Protein AF-A0A7J4YL75-F1 (afdb_monomer_lite)

InterPro domains:
  IPR002196 Glycoside hydrolase, family 24 [PF00959] (226-335)
  IPR023346 Lysozyme-like domain superfamily [SSF53955] (208-338)
  IPR023347 Lysozyme domain superfamily [G3DSA:1.10.530.40] (208-342)
  IPR024355 Conjugative transposon protein TraQ, bacteroidetes [PF12988] (14-146)
  IPR038707 Conjugal transfer protein TraQ superfamily [G3DSA:2.60.40.2410] (29-156)

Radius of gyration: 32.44 Å; chains: 1; bounding box: 89×75×86 Å

Secondary structure (DSSP, 8-state):
--SHHHHHHHHHHHHHHHHHHHHHHTTS--------S---EEEEE----SB--TT-EEEEEEEEEESS--TT--EEEEEEEEES-EEEEETTSPEEPTT--EEE--SEEEEEEEE--SS-EEEEEEEEESSSSPPEEEEEEEEB-------------------------PPP-----------------PPP---------PPPPHHHHHHHHHHHHSPPB-SGGGTTEEBTTEEPPTT----TT--HHHHHHHHHHHHHHHHHHTGGGGGGHHHHHHHHHHH-HHHHH-BTTBPPPHHHHHHHTT----HHHHHTTTEETTEE-HHHHHHHHHHHHHH---

pLDDT: mean 77.1, std 23.84, range [23.12, 98.25]

Organism: NCBI:txid338188

Sequence (342 aa):
MNAMNKKRGLAGMVAVLFLGLAVLLLSACSDEMEVQQSYPFKVENMPVPTRIVKGETVEIRCELKREGHFSDARYTIRYFQPDGKGTLRMDDGMVLLPNDRYPLDREVFRLYYTSECEDQQTIDIYFEDNSEPAQLYQLTFDFNNETEDEDSVVTADSKELPVTITKPVLPMMKLKAIWFAVLSATIFFPGMPSRAENPVKASPDRFSLAVECVKRFEGWHGEKKHWPYVGWGHKVLPGERFTNSISKAQGDSILREDLRKLCRMFSYLGRDSLLAAVLSYNVGPYRLKGYGKRPKSRLLKKLESGDRNIYKEYVSFRCYKGKVVPSIERRRKVEFMLLFEE

Structure (mmCIF, N/CA/C/O backbone):
data_AF-A0A7J4YL75-F1
#
_entry.id   AF-A0A7J4YL75-F1
#
loop_
_atom_site.group_PDB
_atom_site.id
_atom_site.type_symbol
_atom_site.label_atom_id
_atom_site.label_alt_id
_atom_site.label_comp_id
_atom_site.label_asym_id
_atom_site.label_entity_id
_atom_site.label_seq_id
_atom_site.pdbx_PDB_ins_code
_atom_site.Cartn_x
_atom_site.Cartn_y
_atom_site.Cartn_z
_atom_site.occupancy
_atom_site.B_iso_or_equiv
_atom_site.auth_seq_id
_atom_site.auth_comp_id
_atom_site.auth_asym_id
_atom_site.auth_atom_id
_atom_site.pdbx_PDB_model_num
ATOM 1 N N . MET A 1 1 ? 49.388 51.545 -31.241 1.00 50.03 1 MET A N 1
ATOM 2 C CA . MET A 1 1 ? 49.244 50.270 -30.500 1.00 50.03 1 MET A CA 1
ATOM 3 C C . MET A 1 1 ? 48.193 50.329 -29.370 1.00 50.03 1 MET A C 1
ATOM 5 O O . MET A 1 1 ? 48.320 49.580 -28.418 1.00 50.03 1 MET A O 1
ATOM 9 N N . ASN A 1 2 ? 47.121 51.147 -29.468 1.00 55.72 2 ASN A N 1
ATOM 10 C CA . ASN A 1 2 ? 46.228 51.428 -28.315 1.00 55.72 2 ASN A CA 1
ATOM 11 C C . ASN A 1 2 ? 44.724 51.134 -28.529 1.00 55.72 2 ASN A C 1
ATOM 13 O O . ASN A 1 2 ? 43.951 51.207 -27.578 1.00 55.72 2 ASN A O 1
ATOM 17 N N . ALA A 1 3 ? 44.278 50.764 -29.737 1.00 52.56 3 ALA A N 1
ATOM 18 C CA . ALA A 1 3 ? 42.852 50.518 -30.009 1.00 52.56 3 ALA A CA 1
ATOM 19 C C . ALA A 1 3 ? 42.427 49.042 -29.840 1.00 52.56 3 ALA A C 1
ATOM 21 O O . ALA A 1 3 ? 41.287 48.761 -29.471 1.00 52.56 3 ALA A O 1
ATOM 22 N N . MET A 1 4 ? 43.341 48.089 -30.064 1.00 51.97 4 MET A N 1
ATOM 23 C CA . MET A 1 4 ? 43.030 46.651 -30.002 1.00 51.97 4 MET A CA 1
ATOM 24 C C . MET A 1 4 ? 42.950 46.099 -28.569 1.00 51.97 4 MET A C 1
ATOM 26 O O . MET A 1 4 ? 42.128 45.223 -28.307 1.00 51.97 4 MET A O 1
ATOM 30 N N . ASN A 1 5 ? 43.719 46.645 -27.618 1.00 51.41 5 ASN A N 1
ATOM 31 C CA . ASN A 1 5 ? 43.653 46.222 -26.210 1.00 51.41 5 ASN A CA 1
ATOM 32 C C . ASN A 1 5 ? 42.406 46.759 -25.486 1.00 51.41 5 ASN A C 1
ATOM 34 O O . ASN A 1 5 ? 41.852 46.069 -24.634 1.00 51.41 5 ASN A O 1
ATOM 38 N N . LYS A 1 6 ? 41.889 47.932 -25.886 1.00 52.06 6 LYS A N 1
ATOM 39 C CA . LYS A 1 6 ? 40.658 48.509 -25.316 1.00 52.06 6 LYS A CA 1
ATOM 40 C C . LYS A 1 6 ? 39.405 47.705 -25.700 1.00 52.06 6 LYS A C 1
ATOM 42 O O . LYS A 1 6 ? 38.529 47.506 -24.865 1.00 52.06 6 LYS A O 1
ATOM 47 N N . LYS A 1 7 ? 39.349 47.171 -26.931 1.00 52.12 7 LYS A N 1
ATOM 48 C CA . LYS A 1 7 ? 38.255 46.290 -27.394 1.00 52.12 7 LYS A CA 1
ATOM 49 C C . LYS A 1 7 ? 38.286 44.902 -26.738 1.00 52.12 7 LYS A C 1
ATOM 51 O O . LYS A 1 7 ? 37.228 44.361 -26.440 1.00 52.12 7 LYS A O 1
ATOM 56 N N . ARG A 1 8 ? 39.477 44.353 -26.461 1.00 52.94 8 ARG A N 1
ATOM 57 C CA . ARG A 1 8 ? 39.644 43.073 -25.744 1.00 52.94 8 ARG A CA 1
ATOM 58 C C . ARG A 1 8 ? 39.230 43.158 -24.270 1.00 52.94 8 ARG A C 1
ATOM 60 O O . ARG A 1 8 ? 38.572 42.245 -23.786 1.00 52.94 8 ARG A O 1
ATOM 67 N N . GLY A 1 9 ? 39.541 44.265 -23.589 1.00 55.84 9 GLY A N 1
ATOM 68 C CA . GLY A 1 9 ? 39.103 44.505 -22.207 1.00 55.84 9 GLY A CA 1
ATOM 69 C C . GLY A 1 9 ? 37.589 44.695 -22.075 1.00 55.84 9 GLY A C 1
ATOM 70 O O . GLY A 1 9 ? 36.978 44.127 -21.176 1.00 55.84 9 GLY A O 1
ATOM 71 N N . LEU A 1 10 ? 36.964 45.422 -23.011 1.00 57.78 10 LEU A N 1
ATOM 72 C CA . LEU A 1 10 ? 35.510 45.615 -23.025 1.00 57.78 10 LEU A CA 1
ATOM 73 C C . LEU A 1 10 ? 34.759 44.311 -23.344 1.00 57.78 10 LEU A C 1
ATOM 75 O O . LEU A 1 10 ? 33.781 43.994 -22.676 1.00 57.78 10 LEU A O 1
ATOM 79 N N . ALA A 1 11 ? 35.248 43.517 -24.304 1.00 58.50 11 ALA A N 1
ATOM 80 C CA . ALA A 1 11 ? 34.667 42.212 -24.626 1.00 58.50 11 ALA A CA 1
ATOM 81 C C . ALA A 1 11 ? 34.798 41.206 -23.467 1.00 58.50 11 ALA A C 1
ATOM 83 O O . ALA A 1 11 ? 33.856 40.467 -23.194 1.00 58.50 11 ALA A O 1
ATOM 84 N N . GLY A 1 12 ? 35.928 41.213 -22.747 1.00 60.72 12 GLY A N 1
ATOM 85 C CA . GLY A 1 12 ? 36.114 40.393 -21.545 1.00 60.72 12 GLY A CA 1
ATOM 86 C C . GLY A 1 12 ? 35.182 40.798 -20.401 1.00 60.72 12 GLY A C 1
ATOM 87 O O . GLY A 1 12 ? 34.593 39.938 -19.755 1.00 60.72 12 GLY A O 1
ATOM 88 N N . MET A 1 13 ? 34.977 42.102 -20.194 1.00 62.88 13 MET A N 1
ATOM 89 C CA . MET A 1 13 ? 34.083 42.617 -19.153 1.00 62.88 13 MET A CA 1
ATOM 90 C C . MET A 1 13 ? 32.609 42.297 -19.446 1.00 62.88 13 MET A C 1
ATOM 92 O O . MET A 1 13 ? 31.883 41.888 -18.547 1.00 62.88 13 MET A O 1
ATOM 96 N N . VAL A 1 14 ? 32.186 42.393 -20.713 1.00 65.31 14 VAL A N 1
ATOM 97 C CA . VAL A 1 14 ? 30.835 42.003 -21.155 1.00 65.31 14 VAL A CA 1
ATOM 98 C C . VAL A 1 14 ? 30.626 40.489 -21.036 1.00 65.31 14 VAL A C 1
ATOM 100 O O . VAL A 1 14 ? 29.569 40.062 -20.584 1.00 65.31 14 VAL A O 1
ATOM 103 N N . ALA A 1 15 ? 31.633 39.670 -21.359 1.00 64.56 15 ALA A N 1
ATOM 104 C CA . ALA A 1 15 ? 31.547 38.216 -21.210 1.00 64.56 15 ALA A CA 1
ATOM 105 C C . ALA A 1 15 ? 31.404 37.782 -19.740 1.00 64.56 15 ALA A C 1
ATOM 107 O O . ALA A 1 15 ? 30.601 36.902 -19.449 1.00 64.56 15 ALA A O 1
ATOM 108 N N . VAL A 1 16 ? 32.117 38.429 -18.810 1.00 65.88 16 VAL A N 1
ATOM 109 C CA . VAL A 1 16 ? 31.985 38.168 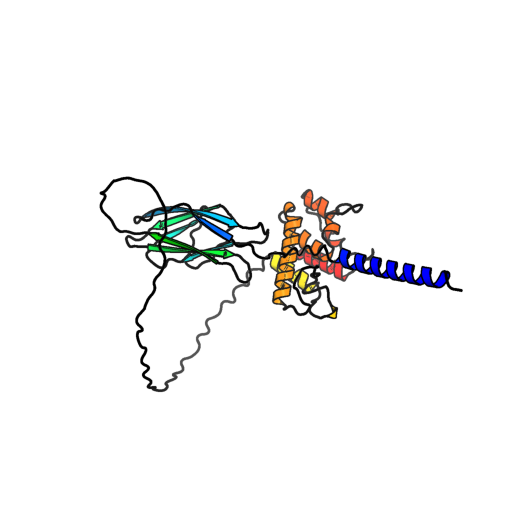-17.364 1.00 65.88 16 VAL A CA 1
ATOM 110 C C . VAL A 1 16 ? 30.610 38.601 -16.842 1.00 65.88 16 VAL A C 1
ATOM 112 O O . VAL A 1 16 ? 30.015 37.893 -16.033 1.00 65.88 16 VAL A O 1
ATOM 115 N N . LEU A 1 17 ? 30.064 39.711 -17.350 1.00 63.34 17 LEU A N 1
ATOM 116 C CA . LEU A 1 17 ? 28.730 40.192 -16.976 1.00 63.34 17 LEU A CA 1
ATOM 117 C C . LEU A 1 17 ? 27.614 39.259 -17.482 1.00 63.34 17 LEU A C 1
ATOM 119 O O . LEU A 1 17 ? 26.682 38.962 -16.741 1.00 63.34 17 LEU A O 1
ATOM 123 N N . PHE A 1 18 ? 27.738 38.737 -18.709 1.00 59.50 18 PHE A N 1
ATOM 124 C CA . PHE A 1 18 ? 26.807 37.747 -19.267 1.00 59.50 18 PHE A CA 1
ATOM 125 C C . PHE A 1 18 ? 26.912 36.378 -18.582 1.00 59.50 18 PHE A C 1
ATOM 127 O O . PHE A 1 18 ? 25.889 35.727 -18.381 1.00 59.50 18 PHE A O 1
ATOM 134 N N . LEU A 1 19 ? 28.114 35.950 -18.175 1.00 60.16 19 LEU A N 1
ATOM 135 C CA . LEU A 1 19 ? 28.292 34.716 -17.401 1.00 60.16 19 LEU A CA 1
ATOM 136 C C . LEU A 1 19 ? 27.701 34.850 -15.988 1.00 60.16 19 LEU A C 1
ATOM 138 O O . LEU A 1 19 ? 27.062 33.921 -15.504 1.00 60.16 19 LEU A O 1
ATOM 142 N N . GLY A 1 20 ? 27.857 36.016 -15.350 1.00 59.97 20 GLY A N 1
ATOM 143 C CA . GLY A 1 20 ? 27.244 36.318 -14.054 1.00 59.97 20 GLY A CA 1
ATOM 144 C C . GLY A 1 20 ? 25.714 36.369 -14.115 1.00 59.97 20 GLY A C 1
ATOM 145 O O . GLY A 1 20 ? 25.046 35.807 -13.249 1.00 59.97 20 GLY A O 1
ATOM 146 N N . LEU A 1 21 ? 25.150 36.961 -15.174 1.00 58.09 21 LEU A N 1
ATOM 147 C CA . LEU A 1 21 ? 23.701 36.993 -15.399 1.00 58.09 21 LEU A CA 1
ATOM 148 C C . LEU A 1 21 ? 23.134 35.591 -15.695 1.00 58.09 21 LEU A C 1
ATOM 150 O O . LEU A 1 21 ? 22.052 35.256 -15.224 1.00 58.09 21 LEU A O 1
ATOM 154 N N . ALA A 1 22 ? 23.876 34.742 -16.415 1.00 57.91 22 ALA A N 1
ATOM 155 C CA . ALA A 1 22 ? 23.490 33.351 -16.665 1.00 57.91 22 ALA A CA 1
ATOM 156 C C . ALA A 1 22 ? 23.503 32.489 -15.388 1.00 57.91 22 ALA A C 1
ATOM 158 O O . ALA A 1 22 ? 22.657 31.612 -15.237 1.00 57.91 22 ALA A O 1
ATOM 159 N N . VAL A 1 23 ? 24.414 32.760 -14.445 1.00 58.22 23 VAL A N 1
ATOM 160 C CA . VAL A 1 23 ? 24.443 32.099 -13.126 1.00 58.22 23 VAL A CA 1
ATOM 161 C C . VAL A 1 23 ? 23.274 32.555 -12.241 1.00 58.22 23 VAL A C 1
ATOM 163 O O . VAL A 1 23 ? 22.693 31.731 -11.542 1.00 58.22 23 VAL A O 1
ATOM 166 N N . LEU A 1 24 ? 22.869 33.828 -12.325 1.00 53.28 24 LEU A N 1
ATOM 167 C CA . LEU A 1 24 ? 21.686 34.362 -11.630 1.00 53.28 24 LEU A CA 1
ATOM 168 C C . LEU A 1 24 ? 20.357 33.848 -12.213 1.00 53.28 24 LEU A C 1
ATOM 170 O O . LEU A 1 24 ? 19.396 33.660 -11.475 1.00 53.28 24 LEU A O 1
ATOM 174 N N . LEU A 1 25 ? 20.296 33.564 -13.519 1.00 50.28 25 LEU A N 1
ATOM 175 C CA . LEU A 1 25 ? 19.102 33.001 -14.167 1.00 50.28 25 LEU A CA 1
ATOM 176 C C . LEU A 1 25 ? 18.930 31.488 -13.937 1.00 50.28 25 LEU A C 1
ATOM 178 O O . LEU A 1 25 ? 17.828 30.975 -14.107 1.00 50.28 25 LEU A O 1
ATOM 182 N N . LEU A 1 26 ? 19.979 30.773 -13.510 1.00 48.56 26 LEU A N 1
ATOM 183 C CA . LEU A 1 26 ? 19.892 29.360 -13.111 1.00 48.56 26 LEU A CA 1
ATOM 184 C C . LEU A 1 26 ? 19.455 29.164 -11.647 1.00 48.56 26 LEU A C 1
ATOM 186 O O . LEU A 1 26 ? 19.200 28.030 -11.251 1.00 48.56 26 LEU A O 1
ATOM 190 N N . SER A 1 27 ? 19.340 30.236 -10.850 1.00 52.16 27 SER A N 1
ATOM 191 C CA . SER A 1 27 ? 18.921 30.162 -9.440 1.00 52.16 27 SER A CA 1
ATOM 192 C C . SER A 1 27 ? 17.439 30.480 -9.201 1.00 52.16 27 SER A C 1
ATOM 194 O O . SER A 1 27 ? 17.028 30.561 -8.049 1.00 52.16 27 SER A O 1
ATOM 196 N N . ALA A 1 28 ? 16.642 30.703 -10.252 1.00 39.62 28 ALA A N 1
ATOM 197 C CA . ALA A 1 28 ? 15.258 31.179 -10.126 1.00 39.62 28 ALA A CA 1
ATOM 198 C C . ALA A 1 28 ? 14.182 30.086 -10.279 1.00 39.62 28 ALA A C 1
ATOM 200 O O . ALA A 1 28 ? 12.996 30.397 -10.287 1.00 39.62 28 ALA A O 1
ATOM 201 N N . CYS A 1 29 ? 14.568 28.813 -10.374 1.00 47.56 29 CYS A N 1
ATOM 202 C CA . CYS A 1 29 ? 13.623 27.693 -10.344 1.00 47.56 29 CYS A CA 1
ATOM 203 C C . CYS A 1 29 ? 14.081 26.636 -9.339 1.00 47.56 29 CYS A C 1
ATOM 205 O O . CYS A 1 29 ? 14.368 25.495 -9.697 1.00 47.56 29 CYS A O 1
ATOM 207 N N . SER A 1 30 ? 14.162 27.017 -8.068 1.00 39.38 30 SER A N 1
ATOM 208 C CA . SER A 1 30 ? 13.897 26.071 -6.990 1.00 39.38 30 SER A CA 1
ATOM 209 C C . SER A 1 30 ? 12.401 26.137 -6.694 1.00 39.38 30 SER A C 1
ATOM 211 O O . SER A 1 30 ? 11.984 26.763 -5.722 1.00 39.38 30 SER A O 1
ATOM 213 N N . ASP A 1 31 ? 11.588 25.512 -7.550 1.00 39.06 31 ASP A N 1
ATOM 214 C CA . ASP A 1 31 ? 10.283 25.042 -7.089 1.00 39.06 31 ASP A CA 1
ATOM 215 C C . ASP A 1 31 ? 10.584 23.913 -6.097 1.00 39.06 31 ASP A C 1
ATOM 217 O O . ASP A 1 31 ? 10.686 22.736 -6.453 1.00 39.06 31 ASP A O 1
ATOM 221 N N . GLU A 1 32 ? 10.847 24.293 -4.847 1.00 38.53 32 GLU A N 1
ATOM 222 C CA . GLU A 1 32 ? 10.851 23.389 -3.708 1.00 38.53 32 GLU A CA 1
ATOM 223 C C . GLU A 1 32 ? 9.419 22.875 -3.540 1.00 38.53 32 GLU A C 1
ATOM 225 O O . GLU A 1 32 ? 8.632 23.381 -2.747 1.00 38.53 32 GLU A O 1
ATOM 230 N N . MET A 1 33 ? 9.044 21.864 -4.324 1.00 40.12 33 MET A N 1
ATOM 231 C CA . MET A 1 33 ? 7.922 21.013 -3.960 1.00 40.12 33 MET A CA 1
ATOM 232 C C . MET A 1 33 ? 8.358 20.198 -2.744 1.00 40.12 33 MET A C 1
ATOM 234 O O . MET A 1 33 ? 8.934 19.114 -2.869 1.00 40.12 33 MET A O 1
ATOM 238 N N . GLU A 1 34 ? 8.098 20.729 -1.553 1.00 37.22 34 GLU A N 1
ATOM 239 C CA . GLU A 1 34 ? 8.065 19.928 -0.340 1.00 37.22 34 GLU A CA 1
ATOM 240 C C . GLU A 1 34 ? 7.026 18.821 -0.547 1.00 37.22 34 GLU A C 1
ATOM 242 O O . GLU A 1 34 ? 5.820 19.062 -0.604 1.00 37.22 34 GLU A O 1
ATOM 247 N N . VAL A 1 35 ? 7.490 17.583 -0.723 1.00 49.00 35 VAL A N 1
ATOM 248 C CA . VAL A 1 35 ? 6.607 16.417 -0.687 1.00 49.00 35 VAL A CA 1
ATOM 249 C C . VAL A 1 35 ? 6.151 16.275 0.758 1.00 49.00 35 VAL A C 1
ATOM 251 O O . VAL A 1 35 ? 6.830 15.662 1.583 1.00 49.00 35 VAL A O 1
ATOM 254 N N . GLN A 1 36 ? 5.023 16.901 1.075 1.00 46.34 36 GLN A N 1
ATOM 255 C CA . GLN A 1 36 ? 4.392 16.808 2.377 1.00 46.34 36 GLN A CA 1
ATOM 256 C C . GLN A 1 36 ? 3.884 15.368 2.549 1.00 46.34 36 GLN A C 1
ATOM 258 O O . GLN A 1 36 ? 2.910 14.951 1.926 1.00 46.34 36 GLN A O 1
ATOM 263 N N . GLN A 1 37 ? 4.616 14.570 3.333 1.00 51.34 37 GLN A N 1
ATOM 264 C CA . GLN A 1 37 ? 4.323 13.145 3.553 1.00 51.34 37 GLN A CA 1
ATOM 265 C C . GLN A 1 37 ? 3.080 12.918 4.424 1.00 51.34 37 GLN A C 1
ATOM 267 O O . GLN A 1 37 ? 2.590 11.795 4.507 1.00 51.34 37 GLN A O 1
ATOM 272 N N . SER A 1 38 ? 2.559 13.974 5.046 1.00 57.06 38 SER A N 1
ATOM 273 C CA . SER A 1 38 ? 1.337 13.939 5.833 1.00 57.06 38 SER A CA 1
ATOM 274 C C . SER A 1 38 ? 0.597 15.270 5.726 1.00 57.06 38 SER A C 1
ATOM 276 O O . SER A 1 38 ? 1.130 16.344 6.010 1.00 57.06 38 SER A O 1
ATOM 278 N N . TYR A 1 39 ? -0.656 15.205 5.295 1.00 70.69 39 TYR A N 1
ATOM 279 C CA . TYR A 1 39 ? -1.558 16.340 5.412 1.00 70.69 39 TYR A CA 1
ATOM 280 C C . TYR A 1 39 ? -2.284 16.232 6.750 1.00 70.69 39 TYR A C 1
ATOM 282 O O . TYR A 1 39 ? -2.690 15.123 7.121 1.00 70.69 39 TYR A O 1
ATOM 290 N N . PRO A 1 40 ? -2.454 17.346 7.477 1.00 82.38 40 PRO A N 1
ATOM 291 C CA . PRO A 1 40 ? -3.373 17.381 8.595 1.00 82.38 40 PRO A CA 1
ATOM 292 C C . PRO A 1 40 ? -4.742 16.861 8.157 1.00 82.38 40 PRO A C 1
ATOM 294 O O . PRO A 1 40 ? -5.217 17.128 7.046 1.00 82.38 40 PRO A O 1
ATOM 297 N N . PHE A 1 41 ? -5.367 16.090 9.035 1.00 89.44 41 PHE A N 1
ATOM 298 C CA . PHE A 1 41 ? -6.740 15.654 8.855 1.00 89.44 41 PHE A CA 1
ATOM 299 C C . PHE A 1 41 ? -7.558 16.038 10.079 1.00 89.44 41 PHE A C 1
ATOM 301 O O . PHE A 1 41 ? -7.038 16.210 11.183 1.00 89.44 41 PHE A O 1
ATOM 308 N N . LYS A 1 42 ? -8.856 16.196 9.859 1.00 92.19 42 LYS A N 1
ATOM 309 C CA . LYS A 1 42 ? -9.840 16.461 10.903 1.00 92.19 42 LYS A CA 1
ATOM 310 C C . LYS A 1 42 ? -11.011 15.520 10.703 1.00 92.19 42 LYS A C 1
ATOM 312 O O . LYS A 1 42 ? -11.264 15.071 9.586 1.00 92.19 42 LYS A O 1
ATOM 317 N N . VAL A 1 43 ? -11.724 15.232 11.779 1.00 94.44 43 VAL A N 1
ATOM 318 C CA . VAL A 1 43 ? -12.993 14.514 11.703 1.00 94.44 43 VAL A CA 1
ATOM 319 C C . VAL A 1 43 ? -14.072 15.452 12.201 1.00 94.44 43 VAL A C 1
ATOM 321 O O . VAL A 1 43 ? -14.057 15.865 13.356 1.00 94.44 43 VAL A O 1
ATOM 324 N N . GLU A 1 44 ? -14.978 15.818 11.308 1.00 93.25 44 GLU A N 1
ATOM 325 C CA . GLU A 1 44 ? -16.157 16.604 11.644 1.00 93.25 44 GLU A CA 1
ATOM 326 C C . GLU A 1 44 ? -17.306 15.649 11.955 1.00 93.25 44 GLU A C 1
ATOM 328 O O . GLU A 1 44 ? -17.450 14.608 11.311 1.00 93.25 44 GLU A O 1
ATOM 333 N N . ASN A 1 45 ? -18.126 15.991 12.944 1.00 93.81 45 ASN A N 1
ATOM 334 C CA . ASN A 1 45 ? -19.333 15.254 13.277 1.00 93.81 45 ASN A CA 1
ATOM 335 C C . ASN A 1 45 ? -20.565 16.161 13.214 1.00 93.81 45 ASN A C 1
ATOM 337 O O . ASN A 1 45 ? -20.499 17.371 13.427 1.00 93.81 45 ASN A O 1
ATOM 341 N N . MET A 1 46 ? -21.714 15.560 12.922 1.00 93.31 46 MET A N 1
ATOM 342 C CA . MET A 1 46 ? -22.990 16.250 13.100 1.00 93.31 46 MET A CA 1
ATOM 343 C C . MET A 1 46 ? -23.317 16.372 14.595 1.00 93.31 46 MET A C 1
ATOM 345 O O . MET A 1 46 ? -22.890 15.513 15.370 1.00 93.31 46 MET A O 1
ATOM 349 N N . PRO A 1 47 ? -24.105 17.386 15.006 1.00 93.12 47 PRO A N 1
ATOM 350 C CA . PRO A 1 47 ? -24.582 17.494 16.379 1.00 93.12 47 PRO A CA 1
ATOM 351 C C . PRO A 1 47 ? -25.267 16.202 16.828 1.00 93.12 47 PRO A C 1
ATOM 353 O O . PRO A 1 47 ? -26.143 15.686 16.129 1.00 93.12 47 PRO A O 1
ATOM 356 N N . VAL A 1 48 ? -24.864 15.698 17.992 1.00 93.31 48 VAL A N 1
ATOM 357 C CA . VAL A 1 48 ? -25.467 14.526 18.631 1.00 93.31 48 VAL A CA 1
ATOM 358 C C . VAL A 1 48 ? -26.269 14.955 19.862 1.00 93.31 48 VAL A C 1
ATOM 360 O O . VAL A 1 48 ? -25.954 15.990 20.456 1.00 93.31 48 VAL A O 1
ATOM 363 N N . PRO A 1 49 ? -27.300 14.193 20.263 1.00 91.56 49 PRO A N 1
ATOM 364 C CA . PRO A 1 49 ? -28.007 14.433 21.513 1.00 91.56 49 PRO A CA 1
ATOM 365 C C . PRO A 1 49 ? -27.051 14.406 22.706 1.00 91.56 49 PRO A C 1
ATOM 367 O O . PRO A 1 49 ? -26.181 13.543 22.791 1.00 91.56 49 PRO A O 1
ATOM 370 N N . THR A 1 50 ? -27.245 15.327 23.646 1.00 89.00 50 THR A N 1
ATOM 371 C CA . THR A 1 50 ? -26.504 15.361 24.917 1.00 89.00 50 THR A CA 1
ATOM 372 C C . THR A 1 50 ? -27.120 14.456 25.980 1.00 89.00 50 THR A C 1
ATOM 374 O O . THR A 1 50 ? -26.547 14.311 27.051 1.00 89.00 50 THR A O 1
ATOM 377 N N . ARG A 1 51 ? -28.285 13.858 25.707 1.00 89.19 51 ARG A N 1
ATOM 378 C CA . ARG A 1 51 ? -29.004 12.936 26.594 1.00 89.19 51 ARG A CA 1
ATOM 379 C C . ARG A 1 51 ? -29.337 11.659 25.830 1.00 89.19 51 ARG A C 1
ATOM 381 O O . ARG A 1 51 ? -29.635 11.729 24.639 1.00 89.19 51 ARG A O 1
ATOM 388 N N . ILE A 1 52 ? -29.273 10.517 26.508 1.00 91.88 52 ILE A N 1
ATOM 389 C CA . ILE A 1 52 ? -29.590 9.201 25.939 1.00 91.88 52 ILE A CA 1
ATOM 390 C C . ILE A 1 52 ? -30.112 8.283 27.046 1.00 91.88 52 ILE A C 1
ATOM 392 O O . ILE A 1 52 ? -29.550 8.251 28.140 1.00 91.88 52 ILE A O 1
ATOM 396 N N . VAL A 1 53 ? -31.172 7.524 26.772 1.00 91.12 53 VAL A N 1
ATOM 397 C CA . VAL A 1 53 ? -31.707 6.545 27.731 1.00 91.12 53 VAL A CA 1
ATOM 398 C C . VAL A 1 53 ? -31.164 5.142 27.467 1.00 91.12 53 VAL A C 1
ATOM 400 O O . VAL A 1 53 ? -30.701 4.811 26.374 1.00 91.12 53 VAL A O 1
ATOM 403 N N . LYS A 1 54 ? -31.231 4.264 28.466 1.00 93.31 54 LYS A N 1
ATOM 404 C CA . LYS A 1 54 ? -30.832 2.860 28.312 1.00 93.31 54 LYS A CA 1
ATOM 405 C C . LYS A 1 54 ? -31.602 2.173 27.180 1.00 93.31 54 LYS A C 1
ATOM 407 O O . LYS A 1 54 ? -32.829 2.182 27.150 1.00 93.31 54 LYS A O 1
ATOM 412 N N . GLY A 1 55 ? -30.868 1.527 26.277 1.00 92.50 55 GLY A N 1
ATOM 413 C CA . GLY A 1 55 ? -31.395 0.865 25.083 1.00 92.50 55 GLY A CA 1
ATOM 414 C C . GLY A 1 55 ? -31.601 1.792 23.880 1.00 92.50 55 GLY A C 1
ATOM 415 O O . GLY A 1 55 ? -31.809 1.297 22.771 1.00 92.50 55 GLY A O 1
ATOM 416 N N . GLU A 1 56 ? -31.512 3.112 24.056 1.00 93.62 56 GLU A N 1
ATOM 417 C CA . GLU A 1 56 ? -31.546 4.065 22.949 1.00 93.62 56 GLU A CA 1
ATOM 418 C C . GLU A 1 56 ? -30.242 4.015 22.148 1.00 93.62 56 GLU A C 1
ATOM 420 O O . GLU A 1 56 ? -29.167 3.729 22.681 1.00 93.62 56 GLU A O 1
ATOM 425 N N . THR A 1 57 ? -30.353 4.269 20.843 1.00 95.50 57 THR A N 1
ATOM 426 C CA . THR A 1 57 ? -29.219 4.303 19.919 1.00 95.50 57 THR A CA 1
ATOM 427 C C . THR A 1 57 ? -29.087 5.675 19.281 1.00 95.50 57 THR A C 1
ATOM 429 O O . THR A 1 57 ? -29.997 6.126 18.588 1.00 95.50 57 THR A O 1
ATOM 432 N N . VAL A 1 58 ? -27.929 6.303 19.462 1.00 95.62 58 VAL A N 1
ATOM 433 C CA . VAL A 1 58 ? -27.582 7.583 18.843 1.00 95.62 58 VAL A CA 1
ATOM 434 C C . VAL A 1 58 ? -26.760 7.347 17.580 1.00 95.62 58 VAL A C 1
ATOM 436 O O . VAL A 1 58 ? -25.800 6.575 17.577 1.00 95.62 58 VAL A O 1
ATOM 439 N N . GLU A 1 59 ? -27.134 8.036 16.500 1.00 96.50 59 GLU A N 1
ATOM 440 C CA . GLU A 1 59 ? -26.381 8.063 15.247 1.00 96.50 59 GLU A CA 1
ATOM 441 C C . GLU A 1 59 ? -25.386 9.230 15.250 1.00 96.50 59 GLU A C 1
ATOM 443 O O . GLU A 1 59 ? -25.769 10.399 15.258 1.00 96.50 59 GLU A O 1
ATOM 448 N N . ILE A 1 60 ? -24.101 8.904 15.181 1.00 96.19 60 ILE A N 1
ATOM 449 C CA . ILE A 1 60 ? -22.998 9.853 15.073 1.00 96.19 60 ILE A CA 1
ATOM 450 C C . ILE A 1 60 ? -22.532 9.844 13.617 1.00 96.19 60 ILE A C 1
ATOM 452 O O . ILE A 1 60 ? -21.891 8.899 13.154 1.00 96.19 60 ILE A O 1
ATOM 456 N N . ARG A 1 61 ? -22.889 10.885 12.863 1.00 96.31 61 ARG A N 1
ATOM 457 C CA . ARG A 1 61 ? -22.435 11.051 11.475 1.00 96.31 61 ARG A CA 1
ATOM 458 C C . ARG A 1 61 ? -21.080 11.726 11.473 1.00 96.31 61 ARG A C 1
ATOM 460 O O . ARG A 1 61 ? -20.993 12.858 11.942 1.00 96.31 61 ARG A O 1
ATOM 467 N N . CYS A 1 62 ? -20.082 11.063 10.906 1.00 94.75 62 CYS A N 1
ATOM 468 C CA . CYS A 1 62 ? -18.720 11.566 10.835 1.00 94.75 62 CYS A CA 1
ATOM 469 C C . CYS A 1 62 ? -18.286 11.761 9.381 1.00 94.75 62 CYS A C 1
ATOM 471 O O . CYS A 1 62 ? -18.609 10.959 8.499 1.00 94.75 62 CYS A O 1
ATOM 473 N N . GLU A 1 63 ? -17.508 12.812 9.150 1.00 95.44 63 GLU A N 1
ATOM 474 C CA . GLU A 1 63 ? -16.818 13.068 7.896 1.00 95.44 63 GLU A CA 1
ATOM 475 C C . GLU A 1 63 ? -15.337 13.348 8.165 1.00 95.44 63 GLU A C 1
ATOM 477 O O . GLU A 1 63 ? -14.963 14.306 8.842 1.00 95.44 63 GLU A O 1
ATOM 482 N N . LEU A 1 64 ? -14.476 12.493 7.623 1.00 93.00 64 LEU A N 1
ATOM 483 C CA . LEU A 1 64 ? -13.032 12.642 7.670 1.00 93.00 64 LEU A CA 1
ATOM 484 C C . LEU A 1 64 ? -12.591 13.609 6.564 1.00 93.00 64 LEU A C 1
ATOM 486 O O . LEU A 1 64 ? -12.596 13.275 5.379 1.00 93.00 64 LEU A O 1
ATOM 490 N N . LYS A 1 65 ? -12.193 14.818 6.961 1.00 90.88 65 LYS A N 1
ATOM 491 C CA . LYS A 1 65 ? -11.705 15.881 6.079 1.00 90.88 65 LYS A CA 1
ATOM 492 C C . LYS A 1 65 ? -10.185 15.818 5.979 1.00 90.88 65 LYS A C 1
ATOM 494 O O . LYS A 1 65 ? -9.478 15.904 6.985 1.00 90.88 65 LYS A O 1
ATOM 499 N N . ARG A 1 66 ? -9.676 15.702 4.753 1.00 85.94 66 ARG A N 1
ATOM 500 C CA . ARG A 1 66 ? -8.237 15.669 4.448 1.00 85.94 66 ARG A CA 1
ATOM 501 C C . ARG A 1 66 ? -7.834 16.970 3.760 1.00 85.94 66 ARG A C 1
ATOM 503 O O . ARG A 1 66 ? -8.478 17.354 2.788 1.00 85.94 66 ARG A O 1
ATOM 510 N N . GLU A 1 67 ? -6.752 17.611 4.203 1.00 73.44 67 GLU A N 1
ATOM 511 C CA . GLU A 1 67 ? -6.212 18.809 3.527 1.00 73.44 67 GLU A CA 1
ATOM 512 C C . GLU A 1 67 ? -5.477 18.478 2.209 1.00 73.44 67 GLU A C 1
ATOM 514 O O . GLU A 1 67 ? -5.203 19.364 1.403 1.00 73.44 67 GLU A O 1
ATOM 519 N N . GLY A 1 68 ? -5.213 17.194 1.942 1.00 67.19 68 GLY A N 1
ATOM 520 C CA . GLY A 1 68 ? -4.631 16.708 0.694 1.00 67.19 68 GLY A CA 1
ATOM 521 C C . GLY A 1 68 ? -4.915 15.224 0.457 1.00 67.19 68 GLY A C 1
ATOM 522 O O . GLY A 1 68 ? -5.135 14.452 1.391 1.00 67.19 68 GLY A O 1
ATOM 523 N N . HIS A 1 69 ? -4.937 14.808 -0.811 1.00 55.16 69 HIS A N 1
ATOM 524 C CA . HIS A 1 69 ? -5.263 13.435 -1.204 1.00 55.16 69 HIS A CA 1
ATOM 525 C C . HIS A 1 69 ? -3.986 12.609 -1.412 1.00 55.16 69 HIS A C 1
ATOM 527 O O . HIS A 1 69 ? -3.405 12.580 -2.499 1.00 55.16 69 HIS A O 1
ATOM 533 N N . PHE A 1 70 ? -3.540 11.919 -0.359 1.00 60.69 70 PHE A N 1
ATOM 534 C CA . PHE A 1 70 ? -2.448 10.952 -0.447 1.00 60.69 70 PHE A CA 1
ATOM 535 C C . PHE A 1 70 ? -3.014 9.539 -0.608 1.00 60.69 70 PHE A C 1
ATOM 537 O O . PHE A 1 70 ? -3.711 9.027 0.262 1.00 60.69 70 PHE A O 1
ATOM 544 N N . SER A 1 71 ? -2.708 8.882 -1.729 1.00 54.88 71 SER A N 1
ATOM 545 C CA . SER A 1 71 ? -3.284 7.567 -2.075 1.00 54.88 71 SER A CA 1
ATOM 546 C C . SER A 1 71 ? -2.839 6.393 -1.181 1.00 54.88 71 SER A C 1
ATOM 548 O O . SER A 1 71 ? -3.295 5.272 -1.389 1.00 54.88 71 SER A O 1
ATOM 550 N N . ASP A 1 72 ? -1.949 6.635 -0.214 1.00 65.31 72 ASP A N 1
ATOM 551 C CA . ASP A 1 72 ? -1.505 5.683 0.817 1.00 65.31 72 ASP A CA 1
ATOM 552 C C . ASP A 1 72 ? -1.974 6.044 2.234 1.00 65.31 72 ASP A C 1
ATOM 554 O O . ASP A 1 72 ? -1.647 5.312 3.171 1.00 65.31 72 ASP A O 1
ATOM 558 N N . ALA A 1 73 ? -2.714 7.146 2.409 1.00 70.69 73 ALA A N 1
ATOM 559 C CA . ALA A 1 73 ? -3.227 7.532 3.716 1.00 70.69 73 ALA A CA 1
ATOM 560 C C . ALA A 1 73 ? -4.258 6.497 4.175 1.00 70.69 73 ALA A C 1
ATOM 562 O O . ALA A 1 73 ? -5.304 6.308 3.547 1.00 70.69 73 ALA A O 1
ATOM 563 N N . ARG A 1 74 ? -3.927 5.792 5.253 1.00 85.44 74 ARG A N 1
ATOM 564 C CA . ARG A 1 74 ? -4.804 4.823 5.902 1.00 85.44 74 ARG A CA 1
ATOM 565 C C . ARG A 1 74 ? -5.134 5.349 7.271 1.00 85.44 74 ARG A C 1
ATOM 567 O O . ARG A 1 74 ? -4.240 5.764 8.000 1.00 85.44 74 ARG A O 1
ATOM 574 N N . TYR A 1 75 ? -6.407 5.269 7.596 1.00 90.62 75 TYR A N 1
ATOM 575 C CA . TYR A 1 75 ? -6.914 5.706 8.875 1.00 90.62 75 TYR A CA 1
ATOM 576 C C . TYR A 1 75 ? -7.391 4.486 9.637 1.00 90.62 75 TYR A C 1
ATOM 578 O O . TYR A 1 75 ? -7.877 3.513 9.054 1.00 90.62 75 TYR A O 1
ATOM 586 N N . THR A 1 76 ? -7.223 4.534 10.945 1.00 92.88 76 THR A N 1
ATOM 587 C CA . THR A 1 76 ? -7.795 3.557 11.855 1.00 92.88 76 THR A CA 1
ATOM 588 C C . THR A 1 76 ? -8.678 4.269 12.857 1.00 92.88 76 THR A C 1
ATOM 590 O O . THR A 1 76 ? -8.425 5.421 13.210 1.00 92.88 76 THR A O 1
ATOM 593 N N . ILE A 1 77 ? -9.727 3.580 13.283 1.00 95.62 77 ILE A N 1
ATOM 594 C CA . ILE A 1 77 ? -10.629 4.012 14.340 1.00 95.62 77 ILE A CA 1
ATOM 595 C C . ILE A 1 77 ? -10.445 3.094 15.546 1.00 95.62 77 ILE A C 1
ATOM 597 O O . ILE A 1 77 ? -10.329 1.874 15.408 1.00 95.62 77 ILE A O 1
ATOM 601 N N . ARG A 1 78 ? -10.417 3.687 16.733 1.00 94.62 78 ARG A N 1
ATOM 602 C CA . ARG A 1 78 ? -10.436 3.000 18.026 1.00 94.62 78 ARG A CA 1
ATOM 603 C C . ARG A 1 78 ? -11.350 3.779 18.947 1.00 94.62 78 ARG A C 1
ATOM 605 O O . ARG A 1 78 ? -11.335 5.002 18.904 1.00 94.62 78 ARG A O 1
ATOM 612 N N . TYR A 1 79 ? -12.090 3.103 19.815 1.00 95.44 79 TYR A N 1
ATOM 613 C CA . TYR A 1 79 ? -12.812 3.797 20.877 1.00 95.44 79 TYR A CA 1
ATOM 614 C C . TYR A 1 79 ? -12.392 3.300 22.253 1.00 95.44 79 TYR A C 1
ATOM 616 O O . TYR A 1 79 ? -11.892 2.186 22.412 1.00 95.44 79 TYR A O 1
ATOM 624 N N . PHE A 1 80 ? -12.572 4.155 23.241 1.00 92.50 80 PHE A N 1
ATOM 625 C CA . PHE A 1 80 ? -12.449 3.854 24.651 1.00 92.50 80 PHE A CA 1
ATOM 626 C C . PHE A 1 80 ? -13.691 4.403 25.345 1.00 92.50 80 PHE A C 1
ATOM 628 O O . PHE A 1 80 ? -14.242 5.418 24.930 1.00 92.50 80 PHE A O 1
ATOM 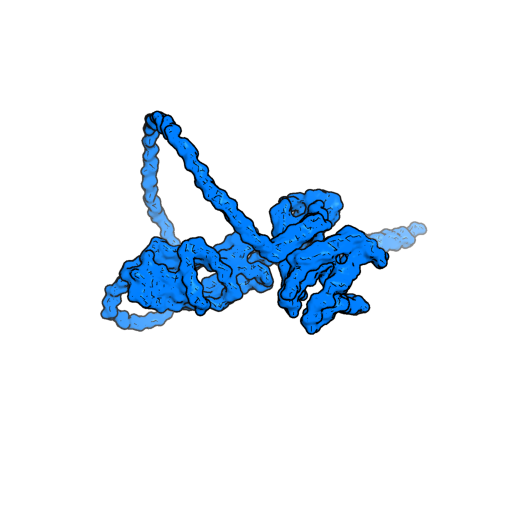635 N N . GLN A 1 81 ? -14.147 3.717 26.382 1.00 92.31 81 GLN A N 1
ATOM 636 C CA . GLN A 1 81 ? -15.286 4.154 27.172 1.00 92.31 81 GLN A CA 1
ATOM 637 C C . GLN A 1 81 ? -14.802 4.356 28.610 1.00 92.31 81 GLN A C 1
ATOM 639 O O . GLN A 1 81 ? -14.678 3.363 29.331 1.00 92.31 81 GLN A O 1
ATOM 644 N N . PRO A 1 82 ? -14.448 5.599 28.995 1.00 90.38 82 PRO A N 1
ATOM 645 C CA . PRO A 1 82 ? -14.062 5.919 30.366 1.00 90.38 82 PRO A CA 1
ATOM 646 C C . PRO A 1 82 ? -15.169 5.615 31.377 1.00 90.38 82 PRO A C 1
ATOM 648 O O . PRO A 1 82 ? -14.887 5.009 32.408 1.00 90.38 82 PRO A O 1
ATOM 651 N N . ASP A 1 83 ? -16.411 5.985 31.044 1.00 90.31 83 ASP A N 1
ATOM 652 C CA . ASP A 1 83 ? -17.550 5.971 31.961 1.00 90.31 83 ASP A CA 1
ATOM 653 C C . ASP A 1 83 ? -18.813 5.369 31.322 1.00 90.31 83 ASP A C 1
ATOM 655 O O . ASP A 1 83 ? -19.030 5.414 30.105 1.00 90.31 83 ASP A O 1
ATOM 659 N N . GLY A 1 84 ? -19.673 4.800 32.168 1.00 91.38 84 GLY A N 1
ATOM 660 C CA . GLY A 1 84 ? -20.919 4.144 31.771 1.00 91.38 84 GLY A CA 1
ATOM 661 C C . GLY A 1 84 ? -20.724 2.798 31.067 1.00 91.38 84 GLY A C 1
ATOM 662 O O . GLY A 1 84 ? -19.658 2.180 31.116 1.00 91.38 84 GLY A O 1
ATOM 663 N N . LYS A 1 85 ? -21.778 2.319 30.398 1.00 91.75 85 LYS A N 1
ATOM 664 C CA . LYS A 1 85 ? -21.743 1.071 29.631 1.00 91.75 85 LYS A CA 1
ATOM 665 C C . LYS A 1 85 ? -22.575 1.194 28.362 1.00 91.75 85 LYS A C 1
ATOM 667 O O . LYS A 1 85 ? -23.746 1.539 28.428 1.00 91.75 85 LYS A O 1
ATOM 672 N N . GLY A 1 86 ? -21.993 0.848 27.219 1.00 95.00 86 GLY A N 1
ATOM 673 C CA . GLY A 1 86 ? -22.700 0.823 25.944 1.00 95.00 86 GLY A CA 1
ATOM 674 C C . GLY A 1 86 ? -21.944 0.048 24.873 1.00 95.00 86 GLY A C 1
ATOM 675 O O . GLY A 1 86 ? -20.852 -0.476 25.105 1.00 95.00 86 GLY A O 1
ATOM 676 N N . THR A 1 87 ? -22.535 -0.030 23.684 1.00 96.00 87 THR A N 1
ATOM 677 C CA . THR A 1 87 ? -21.910 -0.660 22.514 1.00 96.00 87 THR A CA 1
ATOM 678 C C . THR A 1 87 ? -21.828 0.324 21.361 1.00 96.00 87 THR A C 1
ATOM 680 O O . THR A 1 87 ? -22.788 1.033 21.072 1.00 96.00 87 THR A O 1
ATOM 683 N N . LEU A 1 88 ? -20.675 0.360 20.691 1.00 97.25 88 LEU A N 1
ATOM 684 C CA . LEU A 1 88 ? -20.443 1.209 19.528 1.00 97.25 88 LEU A CA 1
ATOM 685 C C . LEU A 1 88 ? -20.343 0.341 18.273 1.00 97.25 88 LEU A C 1
ATOM 687 O O . LEU A 1 88 ? -19.590 -0.634 18.238 1.00 97.25 88 LEU A O 1
ATOM 691 N N . ARG A 1 89 ? -21.105 0.687 17.237 1.00 95.38 89 ARG A N 1
ATOM 692 C CA . ARG A 1 89 ? -21.141 -0.045 15.966 1.00 95.38 89 ARG A CA 1
ATOM 693 C C . ARG A 1 89 ? -20.872 0.873 14.786 1.00 95.38 89 ARG A C 1
ATOM 695 O O . ARG A 1 89 ? -21.211 2.049 14.833 1.00 95.38 89 ARG A O 1
ATOM 702 N N . MET A 1 90 ? -20.298 0.322 13.728 1.00 93.50 90 MET A N 1
ATOM 703 C CA . MET A 1 90 ? -20.143 0.975 12.429 1.00 93.50 90 MET A CA 1
ATOM 704 C C . MET A 1 90 ? -21.396 0.784 11.560 1.00 93.50 90 MET A C 1
ATOM 706 O O . MET A 1 90 ? -22.285 -0.013 11.872 1.00 93.50 90 MET A O 1
ATOM 710 N N . ASP A 1 91 ? -21.461 1.516 10.451 1.00 89.75 91 ASP A N 1
ATOM 711 C CA . ASP A 1 91 ? -22.564 1.488 9.484 1.00 89.75 91 ASP A CA 1
ATOM 712 C C . ASP A 1 91 ? -22.755 0.145 8.757 1.00 89.75 91 ASP A C 1
ATOM 714 O O . ASP A 1 91 ? -23.854 -0.162 8.296 1.00 89.75 91 ASP A O 1
ATOM 718 N N . ASP A 1 92 ? -21.710 -0.673 8.687 1.00 85.12 92 ASP A N 1
ATOM 719 C CA . ASP A 1 92 ? -21.720 -2.035 8.155 1.00 85.12 92 ASP A CA 1
ATOM 720 C C . ASP A 1 92 ? -22.174 -3.090 9.182 1.00 85.12 92 ASP A C 1
ATOM 722 O O . ASP A 1 92 ? -22.268 -4.276 8.861 1.00 85.12 92 ASP A O 1
ATOM 726 N N . GLY A 1 93 ? -22.484 -2.663 10.410 1.00 88.25 93 GLY A N 1
ATOM 727 C CA . GLY A 1 93 ? -22.890 -3.525 11.514 1.00 88.25 93 GLY A CA 1
ATOM 728 C C . GLY A 1 93 ? -21.729 -4.107 12.323 1.00 88.25 93 GLY A C 1
ATOM 729 O O . GLY A 1 93 ? -21.990 -4.839 13.281 1.00 88.25 93 GLY A O 1
ATOM 730 N N . MET A 1 94 ? -20.470 -3.788 11.996 1.00 89.31 94 MET A N 1
ATOM 731 C CA . MET A 1 94 ? -19.319 -4.187 12.806 1.00 89.31 94 MET A CA 1
ATOM 732 C C . MET A 1 94 ? -19.412 -3.548 14.195 1.00 89.31 94 MET A C 1
ATOM 734 O O . MET A 1 94 ? -19.493 -2.329 14.332 1.00 89.31 94 MET A O 1
ATOM 738 N N . VAL A 1 95 ? -19.369 -4.378 15.238 1.00 95.00 95 VAL A N 1
ATOM 739 C CA . VAL A 1 95 ? -19.259 -3.915 16.625 1.00 95.00 95 VAL A CA 1
ATOM 740 C C . VAL A 1 95 ? -17.791 -3.631 16.914 1.00 95.00 95 VAL A C 1
ATOM 742 O O . VAL A 1 95 ? -16.948 -4.516 16.758 1.00 95.00 95 VAL A O 1
ATOM 745 N N . LEU A 1 96 ? -17.489 -2.406 17.331 1.00 91.25 96 LEU A N 1
ATOM 746 C CA . LEU A 1 96 ? -16.153 -2.043 17.778 1.00 91.25 96 LEU A CA 1
ATOM 747 C C . LEU A 1 96 ? -15.973 -2.552 19.211 1.00 91.25 96 LEU A C 1
ATOM 749 O O . LEU A 1 96 ? -16.888 -2.437 20.028 1.00 91.25 96 LEU A O 1
ATOM 753 N N . LEU A 1 97 ? -14.794 -3.086 19.531 1.00 92.06 97 LEU A N 1
ATOM 754 C CA . LEU A 1 97 ? -14.403 -3.435 20.898 1.00 92.06 97 LEU A CA 1
ATOM 755 C C . LEU A 1 97 ? -13.534 -2.323 21.510 1.00 92.06 97 LEU A C 1
ATOM 757 O O . LEU A 1 97 ? -12.730 -1.720 20.788 1.00 92.06 97 LEU A O 1
ATOM 761 N N . PRO A 1 98 ? -13.675 -2.021 22.817 1.00 91.00 98 PRO A N 1
ATOM 762 C CA . PRO A 1 98 ? -12.873 -0.985 23.455 1.00 91.00 98 PRO A CA 1
ATOM 763 C C . PRO A 1 98 ? -11.377 -1.273 23.303 1.00 91.00 98 PRO A C 1
ATOM 765 O O . PRO A 1 98 ? -10.923 -2.381 23.564 1.00 91.00 98 PRO A O 1
ATOM 768 N N . ASN A 1 99 ? -10.608 -0.249 22.945 1.00 85.56 99 ASN A N 1
ATOM 769 C CA . ASN A 1 99 ? -9.162 -0.270 22.705 1.00 85.56 99 ASN A CA 1
ATOM 770 C C . ASN A 1 99 ? -8.655 -1.057 21.484 1.00 85.56 99 ASN A C 1
ATOM 772 O O . ASN A 1 99 ? -7.459 -0.968 21.184 1.00 85.56 99 ASN A O 1
ATOM 776 N N . ASP A 1 100 ? -9.531 -1.705 20.722 1.00 85.62 100 ASP A N 1
ATOM 777 C CA . ASP A 1 100 ? -9.156 -2.351 19.466 1.00 85.62 100 ASP A CA 1
ATOM 778 C C . ASP A 1 100 ? -9.172 -1.355 18.298 1.00 85.62 100 ASP A C 1
ATOM 780 O O . ASP A 1 100 ? -9.961 -0.408 18.259 1.00 85.62 100 ASP A O 1
ATOM 784 N N . ARG A 1 101 ? -8.259 -1.554 17.340 1.00 85.25 101 ARG A N 1
ATOM 785 C CA . ARG A 1 101 ? -8.122 -0.708 16.147 1.00 85.25 101 ARG A CA 1
ATOM 786 C C . ARG A 1 101 ? -8.747 -1.381 14.939 1.00 85.25 101 ARG A C 1
ATOM 788 O O . ARG A 1 101 ? -8.419 -2.526 14.630 1.00 85.25 101 ARG A O 1
ATOM 795 N N . TYR A 1 102 ? -9.545 -0.621 14.204 1.00 89.12 102 TYR A N 1
ATOM 796 C CA . TYR A 1 102 ? -10.233 -1.078 13.003 1.00 89.12 102 TYR A CA 1
ATOM 797 C C . TYR A 1 102 ? -9.887 -0.180 11.813 1.00 89.12 102 TYR A C 1
ATOM 799 O O . TYR A 1 102 ? -9.693 1.023 11.999 1.00 89.12 102 TYR A O 1
ATOM 807 N N . PRO A 1 103 ? -9.765 -0.732 10.594 1.00 91.06 103 PRO A N 1
ATOM 808 C CA . PRO A 1 103 ? -9.496 0.065 9.403 1.00 91.06 103 PRO A CA 1
ATOM 809 C C . PRO A 1 103 ? -10.690 0.966 9.065 1.00 91.06 103 PRO A C 1
ATOM 811 O O . PRO A 1 103 ? -11.841 0.538 9.128 1.00 91.06 103 PRO A O 1
ATOM 814 N N . LEU A 1 104 ? -10.403 2.211 8.684 1.00 91.19 104 LEU A N 1
ATOM 815 C CA . LEU A 1 104 ? -11.392 3.186 8.242 1.00 91.19 104 LEU A CA 1
ATOM 816 C C . LEU A 1 104 ? -11.181 3.493 6.754 1.00 91.19 104 LEU A C 1
ATOM 818 O O . LEU A 1 104 ? -10.388 4.357 6.374 1.00 91.19 104 LEU A O 1
ATOM 822 N N . ASP A 1 105 ? -11.907 2.759 5.912 1.00 84.88 105 ASP A N 1
ATOM 823 C CA . ASP A 1 105 ? -11.752 2.800 4.450 1.00 84.88 105 ASP A CA 1
ATOM 824 C C . ASP A 1 105 ? -12.641 3.858 3.768 1.00 84.88 105 ASP A C 1
ATOM 826 O O . ASP A 1 105 ? -12.559 4.059 2.554 1.00 84.88 105 ASP A O 1
ATOM 830 N N . ARG A 1 106 ? -13.503 4.539 4.533 1.00 86.88 106 ARG A N 1
ATOM 831 C CA . ARG A 1 106 ? -14.466 5.537 4.042 1.00 86.88 106 ARG A CA 1
ATOM 832 C C . ARG A 1 106 ? -14.205 6.899 4.673 1.00 86.88 106 ARG A C 1
ATOM 834 O O . ARG A 1 106 ? -13.835 6.988 5.837 1.00 86.88 106 ARG A O 1
ATOM 841 N N . GLU A 1 107 ? -14.440 7.959 3.904 1.00 89.56 107 GLU A N 1
ATOM 842 C CA . GLU A 1 107 ? -14.361 9.338 4.409 1.00 89.56 107 GLU A CA 1
ATOM 843 C C . GLU A 1 107 ? -15.659 9.756 5.108 1.00 89.56 107 GLU A C 1
ATOM 845 O O . GLU A 1 107 ? -15.614 10.456 6.110 1.00 89.56 107 GLU A O 1
ATOM 850 N N . VAL A 1 108 ? -16.807 9.267 4.634 1.00 93.81 108 VAL A N 1
ATOM 851 C CA . VAL A 1 108 ? -18.115 9.470 5.267 1.00 93.81 108 VAL A CA 1
ATOM 852 C C . VAL A 1 108 ? -18.579 8.145 5.851 1.00 93.81 108 VAL A C 1
ATOM 854 O O . VAL A 1 108 ? -18.678 7.150 5.129 1.00 93.81 108 VAL A O 1
ATOM 857 N N . PHE A 1 109 ? -18.862 8.133 7.148 1.00 94.12 109 PHE A N 1
ATOM 858 C CA . PHE A 1 109 ? -19.286 6.941 7.877 1.00 94.12 109 PHE A CA 1
ATOM 859 C C . PHE A 1 109 ? -20.195 7.326 9.043 1.00 94.12 109 PHE A C 1
ATOM 861 O O . PHE A 1 109 ? -20.270 8.487 9.458 1.00 94.12 109 PHE A O 1
ATOM 868 N N . ARG A 1 110 ? -20.935 6.344 9.551 1.00 96.50 110 ARG A N 1
ATOM 869 C CA . ARG A 1 110 ? -21.838 6.524 10.688 1.00 96.50 110 ARG A CA 1
ATOM 870 C C . ARG A 1 110 ? -21.456 5.557 11.785 1.00 96.50 110 ARG A C 1
ATOM 872 O O . ARG A 1 110 ? -21.163 4.395 11.507 1.00 96.50 110 ARG A O 1
ATOM 879 N N . LEU A 1 111 ? -21.480 6.052 13.012 1.00 97.25 111 LEU A N 1
ATOM 880 C CA . LEU A 1 111 ? -21.344 5.238 14.204 1.00 97.25 111 LEU A CA 1
ATOM 881 C C . LEU A 1 111 ? -22.684 5.212 14.932 1.00 97.25 111 LEU A C 1
ATOM 883 O O . LEU A 1 111 ? -23.393 6.213 14.983 1.00 97.25 111 LEU A O 1
ATOM 887 N N . TYR A 1 112 ? -23.019 4.061 15.489 1.00 97.50 112 TYR A N 1
ATOM 888 C CA . TYR A 1 112 ? -24.244 3.823 16.231 1.00 97.50 112 TYR A CA 1
ATOM 889 C C . TYR A 1 112 ? -23.862 3.443 17.650 1.00 97.50 112 TYR A C 1
ATOM 891 O O . TYR A 1 112 ? -23.324 2.357 17.877 1.00 97.50 112 TYR A O 1
ATOM 899 N N . TYR A 1 113 ? -24.093 4.356 18.587 1.00 96.94 113 TYR A N 1
ATOM 900 C CA . TYR A 1 113 ? -23.847 4.106 19.997 1.00 96.94 113 TYR A CA 1
ATOM 901 C C . TYR A 1 113 ? -25.151 3.742 20.694 1.00 96.94 113 TYR A C 1
ATOM 903 O O . TYR A 1 113 ? -26.068 4.558 20.736 1.00 96.94 113 TYR A O 1
ATOM 911 N N . THR A 1 114 ? -25.233 2.526 21.227 1.00 96.44 114 THR A N 1
ATOM 912 C CA . THR A 1 114 ? -26.372 2.059 22.019 1.00 96.44 114 THR A CA 1
ATOM 913 C C . THR A 1 114 ? -26.009 2.063 23.496 1.00 96.44 114 THR A C 1
ATOM 915 O O . THR A 1 114 ? -25.077 1.361 23.902 1.00 96.44 114 THR A O 1
ATOM 918 N N . SER A 1 115 ? -26.768 2.809 24.299 1.00 95.81 115 SER A N 1
ATOM 919 C CA . SER A 1 115 ? -26.588 2.833 25.753 1.00 95.81 115 SER A CA 1
ATOM 920 C C . SER A 1 115 ? -27.032 1.515 26.391 1.00 95.81 115 SER A C 1
ATOM 922 O O . SER A 1 115 ? -28.110 1.000 26.087 1.00 95.81 115 SER A O 1
ATOM 924 N N . GLU A 1 116 ? -26.246 0.989 27.326 1.00 93.81 116 GLU A N 1
ATOM 925 C CA . GLU A 1 116 ? -26.611 -0.140 28.192 1.00 93.81 116 GLU A CA 1
ATOM 926 C C . GLU A 1 116 ? -26.716 0.253 29.676 1.00 93.81 116 GLU A C 1
ATOM 928 O O . GLU A 1 116 ? -27.043 -0.602 30.507 1.00 93.81 116 GLU A O 1
ATOM 933 N N . CYS A 1 117 ? -26.469 1.520 30.028 1.00 89.50 117 CYS A N 1
ATOM 934 C CA . CYS A 1 117 ? -26.593 2.028 31.392 1.00 89.50 117 CYS A CA 1
ATOM 935 C C . CYS A 1 117 ? -27.619 3.157 31.515 1.00 89.50 117 CYS A C 1
ATOM 937 O O . CYS A 1 117 ? -28.094 3.724 30.532 1.00 89.50 117 CYS A O 1
ATOM 939 N N . GLU A 1 118 ? -27.975 3.429 32.765 1.00 87.56 118 GLU A N 1
ATOM 940 C CA . GLU A 1 118 ? -28.814 4.558 33.170 1.00 87.56 118 GLU A CA 1
ATOM 941 C C . GLU A 1 118 ? -27.960 5.689 33.761 1.00 87.56 118 GLU A C 1
ATOM 943 O O . GLU A 1 118 ? -28.493 6.734 34.069 1.00 87.56 118 GLU A O 1
ATOM 948 N N . ASP A 1 119 ? -26.646 5.525 33.924 1.00 88.44 119 ASP A N 1
ATOM 949 C CA . ASP A 1 119 ? -25.773 6.569 34.473 1.00 88.44 119 ASP A CA 1
ATOM 950 C C . ASP A 1 119 ? -25.220 7.493 33.373 1.00 88.44 119 ASP A C 1
ATOM 952 O O . ASP A 1 119 ? -25.338 7.201 32.180 1.00 88.44 119 ASP A O 1
ATOM 956 N N . GLN A 1 120 ? -24.582 8.600 33.776 1.00 89.31 120 GLN A N 1
ATOM 957 C CA . GLN A 1 120 ? -23.792 9.429 32.862 1.00 89.31 120 GLN A CA 1
ATOM 958 C C . GLN A 1 120 ? -22.706 8.578 32.193 1.00 89.31 120 GLN A C 1
ATOM 960 O O . GLN A 1 120 ? -22.083 7.724 32.830 1.00 89.31 120 GLN A O 1
ATOM 965 N N . GLN A 1 121 ? -22.480 8.816 30.905 1.00 92.38 121 GLN A N 1
ATOM 966 C CA . GLN A 1 121 ? -21.548 8.017 30.125 1.00 92.38 121 GLN A CA 1
ATOM 967 C C . GLN A 1 121 ? -20.773 8.863 29.130 1.00 92.38 121 GLN A C 1
ATOM 969 O O . GLN A 1 121 ? -21.318 9.765 28.493 1.00 92.38 121 GLN A O 1
ATOM 974 N N . THR A 1 122 ? -19.504 8.509 28.977 1.00 93.94 122 THR A N 1
ATOM 975 C CA . THR A 1 122 ? -18.569 9.203 28.099 1.00 93.94 122 THR A CA 1
ATOM 976 C C . THR A 1 122 ? -17.903 8.186 27.193 1.00 93.94 122 THR A C 1
ATOM 978 O O . THR A 1 122 ? -17.485 7.118 27.645 1.00 93.94 122 THR A O 1
ATOM 981 N N . ILE A 1 123 ? -17.787 8.513 25.909 1.00 95.69 123 ILE A N 1
ATOM 982 C CA . ILE A 1 123 ? -17.001 7.734 24.953 1.00 95.69 123 ILE A CA 1
ATOM 983 C C . ILE A 1 123 ? -15.975 8.622 24.258 1.00 95.69 123 ILE A C 1
ATOM 985 O O . ILE A 1 123 ? -16.280 9.720 23.795 1.00 95.69 123 ILE A O 1
ATOM 989 N N . ASP A 1 124 ? -14.761 8.098 24.144 1.00 93.88 124 ASP A N 1
ATOM 990 C CA . ASP A 1 124 ? -13.667 8.695 23.393 1.00 93.88 124 ASP A CA 1
ATOM 991 C C . ASP A 1 124 ? -13.429 7.890 22.122 1.00 93.88 124 ASP A C 1
ATOM 993 O O . ASP A 1 124 ? -13.195 6.681 22.164 1.00 93.88 124 ASP A O 1
ATOM 997 N N . ILE A 1 125 ? -13.450 8.562 20.978 1.00 96.62 125 ILE A N 1
ATOM 998 C CA . ILE A 1 125 ? -13.205 7.970 19.667 1.00 96.62 125 ILE A CA 1
ATOM 999 C C . ILE A 1 125 ? -11.937 8.586 19.094 1.00 96.62 125 ILE A C 1
ATOM 1001 O O . ILE A 1 125 ? -11.843 9.793 18.885 1.00 96.62 125 ILE A O 1
ATOM 1005 N N . TYR A 1 126 ? -10.960 7.733 18.830 1.00 94.38 126 TYR A N 1
ATOM 1006 C CA . TYR A 1 126 ? -9.654 8.087 18.310 1.00 94.38 126 TYR A CA 1
ATOM 1007 C C . TYR A 1 126 ? -9.555 7.693 16.844 1.00 94.38 126 TYR A C 1
ATOM 1009 O O . TYR A 1 126 ? -9.832 6.551 16.469 1.00 94.38 126 TYR A O 1
ATOM 1017 N N . PHE A 1 127 ? -9.087 8.635 16.040 1.00 95.12 127 PHE A N 1
ATOM 1018 C CA . PHE A 1 127 ? -8.738 8.449 14.645 1.00 95.12 127 PHE A CA 1
ATOM 1019 C C . PHE A 1 127 ? -7.232 8.622 14.507 1.00 95.12 127 PHE A C 1
ATOM 1021 O O . PHE A 1 127 ? -6.687 9.656 14.890 1.00 95.12 127 PHE A O 1
ATOM 1028 N N . GLU A 1 128 ? -6.563 7.604 13.986 1.00 90.88 128 GLU A N 1
ATOM 1029 C CA . GLU A 1 128 ? -5.110 7.587 13.805 1.00 90.88 128 GLU A CA 1
ATOM 1030 C C . GLU A 1 128 ? -4.805 7.397 12.321 1.00 90.88 128 GLU A C 1
ATOM 1032 O O . GLU A 1 128 ? -5.379 6.505 11.688 1.00 90.88 128 GLU A O 1
ATOM 1037 N N . ASP A 1 129 ? -3.915 8.215 11.761 1.00 89.25 129 ASP A N 1
ATOM 1038 C CA . ASP A 1 129 ? -3.348 7.940 10.443 1.00 89.25 129 ASP A CA 1
ATOM 1039 C C . ASP A 1 129 ? -2.153 6.975 10.534 1.00 89.25 129 ASP A C 1
ATOM 1041 O O . ASP A 1 129 ? -1.735 6.528 11.605 1.00 89.25 129 ASP A O 1
ATOM 1045 N N . ASN A 1 130 ? -1.608 6.617 9.377 1.00 82.06 130 ASN A N 1
ATOM 1046 C CA . ASN A 1 130 ? -0.440 5.757 9.258 1.00 82.06 130 ASN A CA 1
ATOM 1047 C C . ASN A 1 130 ? 0.877 6.529 9.080 1.00 82.06 130 ASN A C 1
ATOM 1049 O O . ASN A 1 130 ? 1.837 5.934 8.579 1.00 82.06 130 ASN A O 1
ATOM 1053 N N . SER A 1 131 ? 0.939 7.823 9.423 1.00 79.81 131 SER A N 1
ATOM 1054 C CA . SER A 1 131 ? 2.196 8.573 9.353 1.00 79.81 131 SER A CA 1
ATOM 1055 C C . SER A 1 131 ? 3.132 8.215 10.510 1.00 79.81 131 SER A C 1
ATOM 1057 O O . SER A 1 131 ? 2.740 7.603 11.501 1.00 79.81 131 SER A O 1
ATOM 1059 N N . GLU A 1 132 ? 4.403 8.597 10.392 1.00 75.12 132 GLU A N 1
ATOM 1060 C CA . GLU A 1 132 ? 5.384 8.470 11.471 1.00 75.12 132 GLU A CA 1
ATOM 1061 C C . GLU A 1 132 ? 5.974 9.860 11.778 1.00 75.12 132 GLU A C 1
ATOM 1063 O O . GLU A 1 132 ? 6.756 10.373 10.974 1.00 75.12 132 GLU A O 1
ATOM 1068 N N . PRO A 1 133 ? 5.619 10.494 12.916 1.00 77.25 133 PRO A N 1
ATOM 1069 C CA . PRO A 1 133 ? 4.698 10.019 13.957 1.00 77.25 133 PRO A CA 1
ATOM 1070 C C . PRO A 1 133 ? 3.235 10.003 13.489 1.00 77.25 133 PRO A C 1
ATOM 1072 O O . PRO A 1 133 ? 2.862 10.788 12.619 1.00 77.25 133 PRO A O 1
ATOM 1075 N N . ALA A 1 134 ? 2.413 9.125 14.069 1.00 79.12 134 ALA A N 1
ATOM 1076 C CA . ALA A 1 134 ? 0.993 9.049 13.733 1.00 79.12 134 ALA A CA 1
ATOM 1077 C C . ALA A 1 134 ? 0.272 10.310 14.219 1.00 79.12 134 ALA A C 1
ATOM 1079 O O . ALA A 1 134 ? 0.445 10.734 15.367 1.00 79.12 134 ALA A O 1
ATOM 1080 N N . GLN A 1 135 ? -0.533 10.906 13.349 1.00 85.50 135 GLN A N 1
ATOM 1081 C CA . GLN A 1 135 ? -1.441 11.978 13.720 1.00 85.50 135 GLN A CA 1
ATOM 1082 C C . GLN A 1 135 ? -2.686 11.378 14.378 1.00 85.50 135 GLN A C 1
ATOM 1084 O O . GLN A 1 135 ? -3.300 10.454 13.845 1.00 85.50 135 GLN A O 1
ATOM 1089 N N . LEU A 1 136 ? -3.055 11.926 15.537 1.00 89.25 136 LEU A N 1
ATOM 1090 C CA . LEU A 1 136 ? -4.210 11.516 16.330 1.00 89.25 136 LEU A CA 1
ATOM 1091 C C . LEU A 1 136 ? -5.260 12.628 16.308 1.00 89.25 136 LEU A C 1
ATOM 1093 O O . LEU A 1 136 ? -4.954 13.774 16.638 1.00 89.25 136 LEU A O 1
ATOM 1097 N N . TYR A 1 137 ? -6.501 12.273 15.998 1.00 93.38 137 TYR A N 1
ATOM 1098 C CA . TYR A 1 137 ? -7.661 13.136 16.177 1.00 93.38 137 TYR A CA 1
ATOM 1099 C C . TYR A 1 137 ? -8.653 12.454 17.121 1.00 93.38 137 TYR A C 1
ATOM 1101 O O . TYR A 1 137 ? -8.991 11.291 16.914 1.00 93.38 137 TYR A O 1
ATOM 1109 N N . GLN A 1 138 ? -9.100 13.149 18.166 1.00 94.56 138 GLN A N 1
ATOM 1110 C CA . GLN A 1 138 ? -10.010 12.604 19.177 1.00 94.56 138 GLN A CA 1
ATOM 1111 C C . GLN A 1 138 ? -11.355 13.328 19.124 1.00 94.56 138 GLN A C 1
ATOM 1113 O O . GLN A 1 138 ? -11.395 14.557 19.084 1.00 94.56 138 GLN A O 1
ATOM 1118 N N . LEU A 1 139 ? -12.441 12.559 19.167 1.00 95.31 139 LEU A N 1
ATOM 1119 C CA . LEU A 1 139 ? -13.787 13.037 19.463 1.00 95.31 139 LEU A CA 1
ATOM 1120 C C . LEU A 1 139 ? -14.230 12.462 20.806 1.00 95.31 139 LEU A C 1
ATOM 1122 O O . LEU A 1 139 ? -14.160 11.251 21.002 1.00 95.31 139 LEU A O 1
ATOM 1126 N N . THR A 1 140 ? -14.710 13.323 21.695 1.00 95.50 140 THR A N 1
ATOM 1127 C CA . THR A 1 140 ? -15.282 12.935 22.989 1.00 95.50 140 THR A CA 1
ATOM 1128 C C . THR A 1 140 ? -16.767 13.249 22.973 1.00 95.50 140 THR A C 1
ATOM 1130 O O . THR A 1 140 ? -17.170 14.327 22.530 1.00 95.50 140 THR A O 1
ATOM 1133 N N . PHE A 1 141 ? -17.572 12.297 23.428 1.00 94.56 141 PHE A N 1
ATOM 1134 C CA . PHE A 1 141 ? -19.012 12.450 23.557 1.00 94.56 141 PHE A CA 1
ATOM 1135 C C . PHE A 1 141 ? -19.423 12.161 24.987 1.00 94.56 141 PHE A C 1
ATOM 1137 O O . PHE A 1 141 ? -19.239 11.042 25.462 1.00 94.56 141 PHE A O 1
ATOM 1144 N N . ASP A 1 142 ? -20.013 13.166 25.619 1.00 94.12 142 ASP A N 1
ATOM 1145 C CA . ASP A 1 142 ? -20.580 13.080 26.954 1.00 94.12 142 ASP A CA 1
ATOM 1146 C C . ASP A 1 142 ? -22.102 13.035 26.837 1.00 94.12 142 ASP A C 1
ATOM 1148 O O . ASP A 1 142 ? -22.726 13.941 26.275 1.00 94.12 142 ASP A O 1
ATOM 1152 N N . PHE A 1 143 ? -22.699 11.970 27.362 1.00 92.00 143 PHE A N 1
ATOM 1153 C CA . PHE A 1 143 ? -24.142 11.814 27.433 1.00 92.00 143 PHE A CA 1
ATOM 1154 C C . PHE A 1 143 ? -24.594 11.930 28.888 1.00 92.00 143 PHE A C 1
ATOM 1156 O O . PHE A 1 143 ? -24.265 11.098 29.738 1.00 92.00 143 PHE A O 1
ATOM 1163 N N . ASN A 1 144 ? -25.363 12.978 29.162 1.00 85.69 144 ASN A N 1
ATOM 1164 C CA . ASN A 1 144 ? -25.941 13.271 30.461 1.00 85.69 144 ASN A CA 1
ATOM 1165 C C . ASN A 1 144 ? -27.234 12.482 30.675 1.00 85.69 144 ASN A C 1
ATOM 1167 O O . ASN A 1 144 ? -28.036 12.312 29.757 1.00 85.69 144 ASN A O 1
ATOM 1171 N N . ASN A 1 145 ? -27.465 12.087 31.926 1.00 68.62 145 ASN A N 1
ATOM 1172 C CA . ASN A 1 145 ? -28.716 11.468 32.362 1.00 68.62 145 ASN A CA 1
ATOM 1173 C C . ASN A 1 145 ? -29.574 12.396 33.252 1.00 68.62 145 ASN A C 1
ATOM 1175 O O . ASN A 1 145 ? -30.575 11.974 33.821 1.00 68.62 145 ASN A O 1
ATOM 1179 N N . GLU A 1 146 ? -29.206 13.671 33.408 1.00 60.56 146 GLU A N 1
ATOM 1180 C CA . GLU A 1 146 ? -29.997 14.577 34.244 1.00 60.56 146 GLU A CA 1
ATOM 1181 C C . GLU A 1 146 ? -31.361 14.861 33.597 1.00 60.56 146 GLU A C 1
ATOM 1183 O O . GLU A 1 146 ? -31.470 15.497 32.543 1.00 60.56 146 GLU A O 1
ATOM 1188 N N . THR A 1 147 ? -32.417 14.380 34.253 1.00 49.66 147 THR A N 1
ATOM 1189 C CA . THR A 1 147 ? -33.790 14.842 34.063 1.00 49.66 147 THR A CA 1
ATOM 1190 C C . THR A 1 147 ? -33.895 16.252 34.633 1.00 49.66 147 THR A C 1
ATOM 1192 O O . THR A 1 147 ? -34.332 16.437 35.765 1.00 49.66 147 THR A O 1
ATOM 1195 N N . GLU A 1 148 ? -33.451 17.257 33.883 1.00 48.41 148 GLU A N 1
ATOM 1196 C CA . GLU A 1 148 ? -33.985 18.598 34.113 1.00 48.41 148 GLU A CA 1
ATOM 1197 C C . GLU A 1 148 ? -35.383 18.628 33.511 1.00 48.41 148 GLU A C 1
ATOM 1199 O O . GLU A 1 148 ? -35.549 18.450 32.297 1.00 48.41 148 GLU A O 1
ATOM 1204 N N . ASP A 1 149 ? -36.352 18.781 34.409 1.00 39.00 149 ASP A N 1
ATOM 1205 C CA . ASP A 1 149 ? -37.752 19.052 34.133 1.00 39.00 149 ASP A CA 1
ATOM 1206 C C . ASP A 1 149 ? -37.887 20.149 33.065 1.00 39.00 149 ASP A C 1
ATOM 1208 O O . ASP A 1 149 ? -37.201 21.175 33.097 1.00 39.00 149 ASP A O 1
ATOM 1212 N N . GLU A 1 150 ? -38.773 19.916 32.098 1.00 39.16 150 GLU A N 1
ATOM 1213 C CA . GLU A 1 150 ? -39.212 20.946 31.163 1.00 39.16 150 GLU A CA 1
ATOM 1214 C C . GLU A 1 150 ? -39.766 22.143 31.948 1.00 39.16 150 GLU A C 1
ATOM 1216 O O . GLU A 1 150 ? -40.748 21.995 32.665 1.00 39.16 150 GLU A O 1
ATOM 1221 N N . ASP A 1 151 ? -39.137 23.316 31.821 1.00 31.94 151 ASP A N 1
ATOM 1222 C CA . ASP A 1 151 ? -39.826 24.593 31.583 1.00 31.94 151 ASP A CA 1
ATOM 1223 C C . ASP A 1 151 ? -38.842 25.776 31.592 1.00 31.94 151 ASP A C 1
ATOM 1225 O O . ASP A 1 151 ? -38.350 26.215 32.630 1.00 31.94 151 ASP A O 1
ATOM 1229 N N . SER A 1 152 ? -38.589 26.359 30.419 1.00 30.31 152 SER A N 1
ATOM 1230 C CA . SER A 1 152 ? -38.819 27.796 30.177 1.00 30.31 152 SER A CA 1
ATOM 1231 C C . SER A 1 152 ? -38.330 28.221 28.789 1.00 30.31 152 SER A C 1
ATOM 1233 O O . SER A 1 152 ? -37.148 28.372 28.490 1.00 30.31 152 SER A O 1
ATOM 1235 N N . VAL A 1 153 ? -39.311 28.471 27.928 1.00 32.38 153 VAL A N 1
ATOM 1236 C CA . VAL A 1 153 ? -39.218 29.367 26.772 1.00 32.38 153 VAL A CA 1
ATOM 1237 C C . VAL A 1 153 ? -38.841 30.774 27.262 1.00 32.38 153 VAL A C 1
ATOM 1239 O O . VAL A 1 153 ? -39.419 31.202 28.252 1.00 32.38 153 VAL A O 1
ATOM 1242 N N . VAL A 1 154 ? -37.936 31.492 26.571 1.00 29.62 154 VAL A N 1
ATOM 1243 C CA . VAL A 1 154 ? -38.100 32.872 26.028 1.00 29.62 154 VAL A CA 1
ATOM 1244 C C . VAL A 1 154 ? -36.797 33.346 25.328 1.00 29.62 154 VAL A C 1
ATOM 1246 O O . VAL A 1 154 ? -35.778 33.599 25.953 1.00 29.62 154 VAL A O 1
ATOM 1249 N N . THR A 1 155 ? -36.901 33.450 23.997 1.00 26.88 155 THR A N 1
ATOM 1250 C CA . THR A 1 155 ? -36.348 34.395 22.989 1.00 26.88 155 THR A CA 1
ATOM 1251 C C . THR A 1 155 ? -35.045 35.211 23.158 1.00 26.88 155 THR A C 1
ATOM 1253 O O . THR A 1 155 ? -34.849 35.899 24.151 1.00 26.88 155 THR A O 1
ATOM 1256 N N . ALA A 1 156 ? -34.386 35.363 21.990 1.00 25.72 156 ALA A N 1
ATOM 1257 C CA . ALA A 1 156 ? -33.807 36.588 21.388 1.00 25.72 156 ALA A CA 1
ATOM 1258 C C . ALA A 1 156 ? -32.266 36.744 21.342 1.00 25.72 156 ALA A C 1
ATOM 1260 O O . ALA A 1 156 ? -31.624 37.150 22.298 1.00 25.72 156 ALA A O 1
ATOM 1261 N N . ASP A 1 157 ? -31.733 36.447 20.151 1.00 23.89 157 ASP A N 1
ATOM 1262 C CA . ASP A 1 157 ? -30.900 37.283 19.265 1.00 23.89 157 ASP A CA 1
ATOM 1263 C C . ASP A 1 157 ? -29.715 38.136 19.804 1.00 23.89 157 ASP A C 1
ATOM 1265 O O . ASP A 1 157 ? -29.865 39.029 20.630 1.00 23.89 157 ASP A O 1
ATOM 1269 N N . SER A 1 158 ? -28.583 37.968 19.100 1.00 26.20 158 SER A N 1
ATOM 1270 C CA . SER A 1 158 ? -27.549 38.965 18.767 1.00 26.20 158 SER A CA 1
ATOM 1271 C C . SER A 1 158 ? -26.433 39.380 19.758 1.00 26.20 158 SER A C 1
ATOM 1273 O O . SER A 1 158 ? -26.635 40.146 20.691 1.00 26.20 158 SER A O 1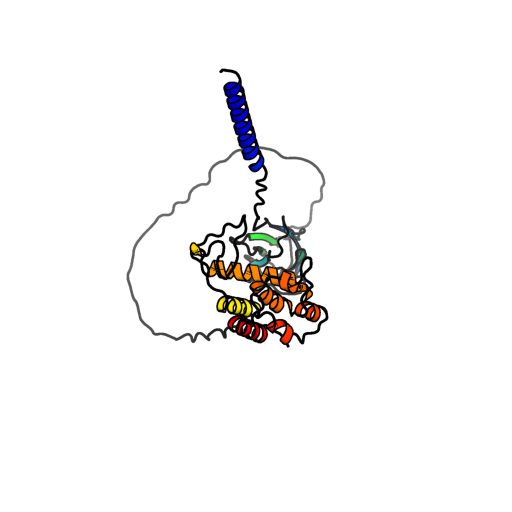
ATOM 1275 N N . LYS A 1 159 ? -25.203 39.076 19.291 1.00 28.98 159 LYS A N 1
ATOM 1276 C CA . LYS A 1 159 ? -23.968 39.903 19.245 1.00 28.98 159 LYS A CA 1
ATOM 1277 C C . LYS A 1 159 ? -22.921 39.842 20.376 1.00 28.98 159 LYS A C 1
ATOM 1279 O O . LYS A 1 159 ? -23.119 40.312 21.483 1.00 28.98 159 LYS A O 1
ATOM 1284 N N . GLU A 1 160 ? -21.747 39.387 19.922 1.00 26.91 160 GLU A N 1
ATOM 1285 C CA . GLU A 1 160 ? -20.382 39.914 20.114 1.00 26.91 160 GLU A CA 1
ATOM 1286 C C . GLU A 1 160 ? -19.723 39.949 21.515 1.00 26.91 160 GLU A C 1
ATOM 1288 O O . GLU A 1 160 ? -20.146 40.621 22.448 1.00 26.91 160 GLU A O 1
ATOM 1293 N N . LEU A 1 161 ? -18.566 39.266 21.573 1.00 30.91 161 LEU A N 1
ATOM 1294 C CA . LEU A 1 161 ? -17.382 39.537 22.417 1.00 30.91 161 LEU A CA 1
ATOM 1295 C C . LEU A 1 161 ? -16.949 41.025 22.301 1.00 30.91 161 LEU A C 1
ATOM 1297 O O . LEU A 1 161 ? -17.334 41.626 21.300 1.00 30.91 161 LEU A O 1
ATOM 1301 N N . PRO A 1 162 ? -16.081 41.626 23.165 1.00 36.03 162 PRO A N 1
ATOM 1302 C CA . PRO A 1 162 ? -15.018 40.997 23.984 1.00 36.03 162 PRO A CA 1
ATOM 1303 C C . PRO A 1 162 ? -14.719 41.661 25.358 1.00 36.03 162 PRO A C 1
ATOM 1305 O O . PRO A 1 162 ? -14.922 42.857 25.510 1.00 36.03 162 PRO A O 1
ATOM 1308 N N . VAL A 1 163 ? -14.082 40.973 26.323 1.00 25.59 163 VAL A N 1
ATOM 1309 C CA . VAL A 1 163 ? -13.258 41.656 27.358 1.00 25.59 163 VAL A CA 1
ATOM 1310 C C . VAL A 1 163 ? -12.072 40.793 27.820 1.00 25.59 163 VAL A C 1
ATOM 1312 O O . VAL A 1 163 ? -12.129 39.572 27.917 1.00 25.59 163 VAL A O 1
ATOM 1315 N N . THR A 1 164 ? -10.988 41.510 28.090 1.00 23.12 164 THR A N 1
ATOM 1316 C CA . THR A 1 164 ? -9.580 41.165 28.263 1.00 23.12 164 THR A CA 1
ATOM 1317 C C . THR A 1 164 ? -9.165 41.112 29.754 1.00 23.12 164 THR A C 1
ATOM 1319 O O . THR A 1 164 ? -9.573 41.982 30.512 1.00 23.12 164 THR A O 1
ATOM 1322 N N . ILE A 1 165 ? -8.268 40.169 30.110 1.00 33.03 165 ILE A N 1
ATOM 1323 C CA . ILE A 1 165 ? -7.276 40.143 31.232 1.00 33.03 165 ILE A CA 1
ATOM 1324 C C . ILE A 1 165 ? -7.823 40.188 32.687 1.00 33.03 165 ILE A C 1
ATOM 1326 O O . ILE A 1 165 ? -8.404 41.165 33.135 1.00 33.03 165 ILE A O 1
ATOM 1330 N N . THR A 1 166 ? -7.586 39.155 33.512 1.00 26.58 166 THR A N 1
ATOM 1331 C CA . THR A 1 166 ? -6.488 39.110 34.514 1.00 26.58 166 THR A CA 1
ATOM 1332 C C . THR A 1 166 ? -6.366 37.702 35.144 1.00 26.58 166 THR A C 1
ATOM 1334 O O . THR A 1 166 ? -7.361 37.076 35.488 1.00 26.58 166 THR A O 1
ATOM 1337 N N . LYS A 1 167 ? -5.134 37.198 35.331 1.00 33.66 167 LYS A N 1
ATOM 1338 C CA . LYS A 1 167 ? -4.792 36.091 36.265 1.00 33.66 167 LYS A CA 1
ATOM 1339 C C . LYS A 1 167 ? -4.782 36.657 37.705 1.00 33.66 167 LYS A C 1
ATOM 1341 O O . LYS A 1 167 ? -4.427 37.835 37.812 1.00 33.66 167 LYS A O 1
ATOM 1346 N N . PRO A 1 168 ? -5.039 35.891 38.801 1.00 39.22 168 PRO A N 1
ATOM 1347 C CA . PRO A 1 168 ? -3.978 35.007 39.325 1.00 39.22 168 PRO A CA 1
ATOM 1348 C C . PRO A 1 168 ? -4.367 33.810 40.252 1.00 39.22 168 PRO A C 1
ATOM 1350 O O . PRO A 1 168 ? -5.478 33.688 40.743 1.00 39.22 168 PRO A O 1
ATOM 1353 N N . VAL A 1 169 ? -3.335 32.990 40.521 1.00 32.56 169 VAL A N 1
ATOM 1354 C CA . VAL A 1 169 ? -3.072 32.080 41.670 1.00 32.56 169 VAL A CA 1
ATOM 1355 C C . VAL A 1 169 ? -3.900 30.787 41.843 1.00 32.56 169 VAL A C 1
ATOM 1357 O O . VAL A 1 169 ? -5.003 30.793 42.371 1.00 32.56 169 VAL A O 1
ATOM 1360 N N . LEU A 1 170 ? -3.253 29.642 41.565 1.00 33.66 170 LEU A N 1
ATOM 1361 C CA . LEU A 1 170 ? -3.537 28.341 42.200 1.00 33.66 170 LEU A CA 1
ATOM 1362 C C . LEU A 1 170 ? -2.730 28.200 43.509 1.00 33.66 170 LEU A C 1
ATOM 1364 O O . LEU A 1 170 ? -1.543 28.547 43.504 1.00 33.66 170 LEU A O 1
ATOM 1368 N N . PRO A 1 171 ? -3.280 27.622 44.595 1.00 32.97 171 PRO A N 1
ATOM 1369 C CA . PRO A 1 171 ? -2.487 27.230 45.747 1.00 32.97 171 PRO A CA 1
ATOM 1370 C C . PRO A 1 171 ? -1.894 25.822 45.582 1.00 32.97 171 PRO A C 1
ATOM 1372 O O . PRO A 1 171 ? -2.497 24.885 45.067 1.00 32.97 171 PRO A O 1
ATOM 1375 N N . MET A 1 172 ? -0.664 25.722 46.066 1.00 28.05 172 MET A N 1
ATOM 1376 C CA . MET A 1 172 ? 0.247 24.586 46.082 1.00 28.05 172 MET A CA 1
ATOM 1377 C C . MET A 1 172 ? -0.055 23.645 47.261 1.00 28.05 172 MET A C 1
ATOM 1379 O O . MET A 1 172 ? -0.106 24.100 48.404 1.00 28.05 172 MET A O 1
ATOM 1383 N N . MET A 1 173 ? -0.164 22.332 47.019 1.00 35.31 173 MET A N 1
ATOM 1384 C CA . MET A 1 173 ? -0.144 21.302 48.071 1.00 35.31 173 MET A CA 1
ATOM 1385 C C . MET A 1 173 ? 1.184 20.534 48.054 1.00 35.31 173 MET A C 1
ATOM 1387 O O . MET A 1 173 ? 1.676 20.102 47.016 1.00 35.31 173 MET A O 1
ATOM 1391 N N . LYS A 1 174 ? 1.784 20.434 49.243 1.00 30.80 174 LYS A N 1
ATOM 1392 C CA . LYS A 1 174 ? 3.129 19.923 49.530 1.00 30.80 174 LYS A CA 1
ATOM 1393 C C . LYS A 1 174 ? 3.153 18.389 49.583 1.00 30.80 174 LYS A C 1
ATOM 1395 O O . LYS A 1 174 ? 2.405 17.806 50.360 1.00 30.80 174 LYS A O 1
ATOM 1400 N N . LEU A 1 175 ? 4.095 17.755 48.880 1.00 32.53 175 LEU A N 1
ATOM 1401 C CA . LEU A 1 175 ? 4.516 16.374 49.152 1.00 32.53 175 LEU A CA 1
ATOM 1402 C C . LEU A 1 175 ? 5.540 16.367 50.299 1.00 32.53 175 LEU A C 1
ATOM 1404 O O . LEU A 1 175 ? 6.554 17.063 50.233 1.00 32.53 175 LEU A O 1
ATOM 1408 N N . LYS A 1 176 ? 5.301 15.560 51.337 1.00 28.70 176 LYS A N 1
ATOM 1409 C CA . LYS A 1 176 ? 6.319 15.190 52.330 1.00 28.70 176 LYS A CA 1
ATOM 1410 C C . LYS A 1 176 ? 6.741 13.742 52.102 1.00 28.70 176 LYS A C 1
ATOM 1412 O O . LYS A 1 176 ? 5.908 12.843 52.093 1.00 28.70 176 LYS A O 1
ATOM 1417 N N . ALA A 1 177 ? 8.045 13.554 51.941 1.00 31.55 177 ALA A N 1
ATOM 1418 C CA . ALA A 1 177 ? 8.720 12.268 51.925 1.00 31.55 177 ALA A CA 1
ATOM 1419 C C . ALA A 1 177 ? 8.865 11.711 53.350 1.00 31.55 177 ALA A C 1
ATOM 1421 O O . ALA A 1 177 ? 9.221 12.457 54.263 1.00 31.55 177 ALA A O 1
ATOM 1422 N N . ILE A 1 178 ? 8.665 10.402 53.517 1.00 35.00 178 ILE A N 1
ATOM 1423 C CA . ILE A 1 178 ? 9.194 9.617 54.638 1.00 35.00 178 ILE A CA 1
ATOM 1424 C C . ILE A 1 178 ? 9.721 8.302 54.056 1.00 35.00 178 ILE A C 1
ATOM 1426 O O . ILE A 1 178 ? 8.986 7.551 53.421 1.00 35.00 178 ILE A O 1
ATOM 1430 N N . TRP A 1 179 ? 11.013 8.061 54.261 1.00 27.88 179 TRP A N 1
ATOM 1431 C CA . TRP A 1 179 ? 11.698 6.792 54.030 1.00 27.88 179 TRP A CA 1
ATOM 1432 C C . TRP A 1 179 ? 11.631 5.943 55.302 1.00 27.88 179 TRP A C 1
ATOM 1434 O O . TRP A 1 179 ? 11.887 6.490 56.368 1.00 27.88 179 TRP A O 1
ATOM 1444 N N . PHE A 1 180 ? 11.397 4.631 55.190 1.00 31.00 180 PHE A N 1
ATOM 1445 C CA . PHE A 1 180 ? 12.147 3.601 55.929 1.00 31.00 180 PHE A CA 1
ATOM 1446 C C . PHE A 1 180 ? 11.937 2.219 55.285 1.00 31.00 180 PHE A C 1
ATOM 1448 O O . PHE A 1 180 ? 10.826 1.837 54.930 1.00 31.00 180 PHE A O 1
ATOM 1455 N N . ALA A 1 181 ? 13.045 1.505 55.104 1.00 34.44 181 ALA A N 1
ATOM 1456 C CA . ALA A 1 181 ? 13.171 0.203 54.461 1.00 34.44 181 ALA A CA 1
ATOM 1457 C C . ALA A 1 181 ? 12.948 -0.963 55.439 1.00 34.44 181 ALA A C 1
ATOM 1459 O O . ALA A 1 181 ? 13.374 -0.850 56.585 1.00 34.44 181 ALA A O 1
ATOM 1460 N N . VAL A 1 182 ? 12.433 -2.107 54.961 1.00 32.59 182 VAL A N 1
ATOM 1461 C CA . VAL A 1 182 ? 12.778 -3.447 55.484 1.00 32.59 182 VAL A CA 1
ATOM 1462 C C . VAL A 1 182 ? 12.860 -4.461 54.329 1.00 32.59 182 VAL A C 1
ATOM 1464 O O . VAL A 1 182 ? 12.137 -4.396 53.341 1.00 32.59 182 VAL A O 1
ATOM 1467 N N . LEU A 1 183 ? 13.838 -5.344 54.489 1.00 32.03 183 LEU A N 1
ATOM 1468 C CA . LEU A 1 183 ? 14.553 -6.236 53.584 1.00 32.03 183 LEU A CA 1
ATOM 1469 C C . LEU A 1 183 ? 13.868 -7.612 53.378 1.00 32.03 183 LEU A C 1
ATOM 1471 O O . LEU A 1 183 ? 13.350 -8.182 54.328 1.00 32.03 183 LEU A O 1
ATOM 1475 N N . SER A 1 184 ? 13.987 -8.148 52.153 1.00 33.47 184 SER A N 1
ATOM 1476 C CA . SER A 1 184 ? 14.110 -9.567 51.731 1.00 33.47 184 SER A CA 1
ATOM 1477 C C . SER A 1 184 ? 13.256 -10.680 52.369 1.00 33.47 184 SER A C 1
ATOM 1479 O O . SER A 1 184 ? 13.496 -11.080 53.503 1.00 33.47 184 SER A O 1
ATOM 1481 N N . ALA A 1 185 ? 12.503 -11.392 51.518 1.00 30.39 185 ALA A N 1
ATOM 1482 C CA . ALA A 1 185 ? 12.553 -12.859 51.463 1.00 30.39 185 ALA A CA 1
ATOM 1483 C C . ALA A 1 185 ? 12.129 -13.364 50.071 1.00 30.39 185 ALA A C 1
ATOM 1485 O O . ALA A 1 185 ? 10.950 -13.428 49.730 1.00 30.39 185 ALA A O 1
ATOM 1486 N N . THR A 1 186 ? 13.116 -13.735 49.261 1.00 36.91 186 THR A N 1
ATOM 1487 C CA . THR A 1 186 ? 12.957 -14.665 48.145 1.00 36.91 186 THR A CA 1
ATOM 1488 C C . THR A 1 186 ? 12.587 -16.046 48.688 1.00 36.91 186 THR A C 1
ATOM 1490 O O . THR A 1 186 ? 13.370 -16.658 49.410 1.00 36.91 186 THR A O 1
ATOM 1493 N N . ILE A 1 187 ? 11.429 -16.575 48.289 1.00 37.16 187 ILE A N 1
ATOM 1494 C CA . ILE A 1 187 ? 11.186 -18.020 48.275 1.00 37.16 187 ILE A CA 1
ATOM 1495 C C . ILE A 1 187 ? 10.840 -18.421 46.843 1.00 37.16 187 ILE A C 1
ATOM 1497 O O . ILE A 1 187 ? 9.803 -18.076 46.285 1.00 37.16 187 ILE A O 1
ATOM 1501 N N . PHE A 1 188 ? 11.805 -19.133 46.275 1.00 35.84 188 PHE A N 1
ATOM 1502 C CA . PHE A 1 188 ? 11.721 -20.063 45.161 1.00 35.84 188 PHE A CA 1
ATOM 1503 C C . PHE A 1 188 ? 10.447 -20.925 45.227 1.00 35.84 188 PHE A C 1
ATOM 1505 O O . PHE A 1 188 ? 10.306 -21.683 46.176 1.00 35.84 188 PHE A O 1
ATOM 1512 N N . PHE A 1 189 ? 9.600 -20.903 44.194 1.00 32.88 189 PHE A N 1
ATOM 1513 C CA . PHE A 1 189 ? 8.887 -22.095 43.713 1.00 32.88 189 PHE A CA 1
ATOM 1514 C C . PHE A 1 189 ? 8.770 -22.036 42.174 1.00 32.88 189 PHE A C 1
ATOM 1516 O O . PHE A 1 189 ? 8.760 -20.948 41.598 1.00 32.88 189 PHE A O 1
ATOM 1523 N N . PRO A 1 190 ? 8.823 -23.199 41.505 1.00 34.72 190 PRO A N 1
ATOM 1524 C CA . PRO A 1 190 ? 9.534 -23.396 40.249 1.00 34.72 190 PRO A CA 1
ATOM 1525 C C . PRO A 1 190 ? 8.653 -23.231 39.010 1.00 34.72 190 PRO A C 1
ATOM 1527 O O . PRO A 1 190 ? 7.428 -23.212 39.074 1.00 34.72 190 PRO A O 1
ATOM 1530 N N . GLY A 1 191 ? 9.333 -23.135 37.867 1.00 41.47 191 GLY A N 1
ATOM 1531 C CA . GLY A 1 191 ? 8.754 -22.936 36.548 1.00 41.47 191 GLY A CA 1
ATOM 1532 C C . GLY A 1 191 ? 7.558 -23.830 36.227 1.00 41.47 191 GLY A C 1
ATOM 1533 O O . GLY A 1 191 ? 7.653 -25.055 36.197 1.00 41.47 191 GLY A O 1
ATOM 1534 N N . MET A 1 192 ? 6.464 -23.176 35.851 1.00 34.12 192 MET A N 1
ATOM 1535 C CA . MET A 1 192 ? 5.565 -23.705 34.839 1.00 34.12 192 MET A CA 1
ATOM 1536 C C . MET A 1 192 ? 6.077 -23.225 33.479 1.00 34.12 192 MET A C 1
ATOM 1538 O O . MET A 1 192 ? 6.147 -22.014 33.257 1.00 34.12 192 MET A O 1
ATOM 1542 N N . PRO A 1 193 ? 6.430 -24.122 32.544 1.00 36.59 193 PRO A N 1
ATOM 1543 C CA . PRO A 1 193 ? 6.546 -23.723 31.161 1.00 36.59 193 PRO A CA 1
ATOM 1544 C C . PRO A 1 193 ? 5.118 -23.451 30.693 1.00 36.59 193 PRO A C 1
ATOM 1546 O O . PRO A 1 193 ? 4.364 -24.374 30.384 1.00 36.59 193 PRO A O 1
ATOM 1549 N N . SER A 1 194 ? 4.726 -22.180 30.643 1.00 34.56 194 SER A N 1
ATOM 1550 C CA . SER A 1 194 ? 3.693 -21.765 29.707 1.00 34.56 194 SER A CA 1
ATOM 1551 C C . SER A 1 194 ? 4.212 -22.188 28.341 1.00 34.56 194 SER A C 1
ATOM 1553 O O . SER A 1 194 ? 5.131 -21.578 27.790 1.00 34.56 194 SER A O 1
ATOM 1555 N N . ARG A 1 195 ? 3.694 -23.320 27.858 1.00 36.81 195 ARG A N 1
ATOM 1556 C CA . ARG A 1 195 ? 3.801 -23.765 26.480 1.00 36.81 195 ARG A CA 1
ATOM 1557 C C . ARG A 1 195 ? 3.259 -22.605 25.664 1.00 36.81 195 ARG A C 1
ATOM 1559 O O . ARG A 1 195 ? 2.054 -22.481 25.492 1.00 36.81 195 ARG A O 1
ATOM 1566 N N . ALA A 1 196 ? 4.159 -21.719 25.245 1.00 36.56 196 ALA A N 1
ATOM 1567 C CA . ALA A 1 196 ? 3.916 -20.834 24.137 1.00 36.56 196 ALA A CA 1
ATOM 1568 C C . ALA A 1 196 ? 3.546 -21.784 23.006 1.00 36.56 196 ALA A C 1
ATOM 1570 O O . ALA A 1 196 ? 4.399 -22.480 22.448 1.00 36.56 196 ALA A O 1
ATOM 1571 N N . GLU A 1 197 ? 2.249 -21.914 22.748 1.00 32.88 197 GLU A N 1
ATOM 1572 C CA . GLU A 1 197 ? 1.815 -22.296 21.426 1.00 32.88 197 GLU A CA 1
ATOM 1573 C C . GLU A 1 197 ? 2.552 -21.323 20.520 1.00 32.88 197 GLU A C 1
ATOM 1575 O O . GLU A 1 197 ? 2.354 -20.110 20.601 1.00 32.88 197 GLU A O 1
ATOM 1580 N N . ASN A 1 198 ? 3.528 -21.845 19.770 1.00 31.50 198 ASN A N 1
ATOM 1581 C CA . ASN A 1 198 ? 4.093 -21.110 18.657 1.00 31.50 198 ASN A CA 1
ATOM 1582 C C . ASN A 1 198 ? 2.877 -20.539 17.934 1.00 31.50 198 ASN A C 1
ATOM 1584 O O . ASN A 1 198 ? 2.052 -21.359 17.513 1.00 31.50 198 ASN A O 1
ATOM 1588 N N . PRO A 1 199 ? 2.707 -19.206 17.825 1.00 40.78 199 PRO A N 1
ATOM 1589 C CA . PRO A 1 199 ? 1.667 -18.698 16.963 1.00 40.78 199 PRO A CA 1
ATOM 1590 C C . PRO A 1 199 ? 1.983 -19.341 15.626 1.00 40.78 199 PRO A C 1
ATOM 1592 O O . PRO A 1 199 ? 3.083 -19.154 15.092 1.00 40.78 199 PRO A O 1
ATOM 1595 N N . VAL A 1 200 ? 1.090 -20.221 15.168 1.00 35.47 200 VAL A N 1
ATOM 1596 C CA . VAL A 1 200 ? 1.148 -20.778 13.826 1.00 35.47 200 VAL A CA 1
ATOM 1597 C C . VAL A 1 200 ? 1.308 -19.543 12.969 1.00 35.47 200 VAL A C 1
ATOM 1599 O O . VAL A 1 200 ? 0.396 -18.721 12.937 1.00 35.47 200 VAL A O 1
ATOM 1602 N N . LYS A 1 201 ? 2.517 -19.324 12.431 1.00 35.84 201 LYS A N 1
ATOM 1603 C CA . LYS A 1 201 ? 2.825 -18.147 11.624 1.00 35.84 201 LYS A CA 1
ATOM 1604 C C . LYS A 1 201 ? 1.732 -18.142 10.575 1.00 35.84 201 LYS A C 1
ATOM 1606 O O . LYS A 1 201 ? 1.735 -19.037 9.728 1.00 35.84 201 LYS A O 1
ATOM 1611 N N . ALA A 1 202 ? 0.776 -17.216 10.702 1.00 41.84 202 ALA A N 1
ATOM 1612 C CA . ALA A 1 202 ? -0.263 -17.031 9.710 1.00 41.84 202 ALA A CA 1
ATOM 1613 C C . ALA A 1 202 ? 0.471 -17.034 8.376 1.00 41.84 202 ALA A C 1
ATOM 1615 O O . ALA A 1 202 ? 1.491 -16.343 8.253 1.00 41.84 202 ALA A O 1
ATOM 1616 N N . SER A 1 203 ? 0.067 -17.924 7.463 1.00 45.41 203 SER A N 1
ATOM 1617 C CA . SER A 1 203 ? 0.752 -18.073 6.183 1.00 45.41 203 SER A CA 1
ATOM 1618 C C . SER A 1 203 ? 0.945 -16.664 5.629 1.00 45.41 203 SER A C 1
ATOM 1620 O O . SER A 1 203 ? -0.060 -15.956 5.514 1.00 45.41 203 SER A O 1
ATOM 1622 N N . PRO A 1 204 ? 2.194 -16.210 5.420 1.00 61.12 204 PRO A N 1
ATOM 1623 C CA . PRO A 1 204 ? 2.460 -14.809 5.149 1.00 61.12 204 PRO A CA 1
ATOM 1624 C C . PRO A 1 204 ? 1.583 -14.361 3.991 1.00 61.12 204 PRO A C 1
ATOM 1626 O O . PRO A 1 204 ? 1.463 -15.074 2.991 1.00 61.12 204 PRO A O 1
ATOM 1629 N N . ASP A 1 205 ? 0.946 -13.203 4.152 1.00 85.19 205 ASP A N 1
ATOM 1630 C CA . ASP A 1 205 ? 0.131 -12.633 3.094 1.00 85.19 205 ASP A CA 1
ATOM 1631 C C . ASP A 1 205 ? 0.970 -12.555 1.801 1.00 85.19 205 ASP A C 1
ATOM 1633 O O . ASP A 1 205 ? 2.198 -12.401 1.830 1.00 85.19 205 ASP A O 1
ATOM 1637 N N . ARG A 1 206 ? 0.328 -12.712 0.642 1.00 88.44 206 ARG A N 1
ATOM 1638 C CA . ARG A 1 206 ? 1.032 -12.797 -0.651 1.00 88.44 206 ARG A CA 1
ATOM 1639 C C . ARG A 1 206 ? 1.904 -11.578 -0.925 1.00 88.44 206 ARG A C 1
ATOM 1641 O O . ARG A 1 206 ? 2.931 -11.697 -1.590 1.00 88.44 206 ARG A O 1
ATOM 1648 N N . PHE A 1 207 ? 1.521 -10.415 -0.405 1.00 93.81 207 PHE A N 1
ATOM 1649 C CA . PHE A 1 207 ? 2.312 -9.204 -0.535 1.00 93.81 207 PHE A CA 1
ATOM 1650 C C . PHE A 1 207 ? 3.604 -9.303 0.292 1.00 93.81 207 PHE A C 1
ATOM 1652 O O . PHE A 1 207 ? 4.680 -8.992 -0.214 1.00 93.81 207 PHE A O 1
ATOM 1659 N N . SER A 1 208 ? 3.549 -9.834 1.511 1.00 93.88 208 SER A N 1
ATOM 1660 C CA . SER A 1 208 ? 4.740 -10.163 2.300 1.00 93.88 208 SER A CA 1
ATOM 1661 C C . SER A 1 208 ? 5.602 -11.248 1.637 1.00 93.88 208 SER A C 1
ATOM 1663 O O . SER A 1 208 ? 6.825 -11.112 1.618 1.00 93.88 208 SER A O 1
ATOM 1665 N N . LEU A 1 209 ? 5.007 -12.269 1.002 1.00 93.12 209 LEU A N 1
ATOM 1666 C CA . LEU A 1 209 ? 5.755 -13.231 0.174 1.00 93.12 209 LEU A CA 1
ATOM 1667 C C . LEU A 1 209 ? 6.456 -12.557 -1.013 1.00 93.12 209 LEU A C 1
ATOM 1669 O O . LEU A 1 209 ? 7.605 -12.880 -1.314 1.00 93.12 209 LEU A O 1
ATOM 1673 N N . ALA A 1 210 ? 5.794 -11.604 -1.672 1.00 96.12 210 ALA A N 1
ATOM 1674 C CA . ALA A 1 210 ? 6.378 -10.824 -2.756 1.00 96.12 210 ALA A CA 1
ATOM 1675 C C . ALA A 1 210 ? 7.564 -9.980 -2.273 1.00 96.12 210 ALA A C 1
ATOM 1677 O O . ALA A 1 210 ? 8.614 -9.992 -2.914 1.00 96.12 210 ALA A O 1
ATOM 1678 N N . VAL A 1 211 ? 7.430 -9.305 -1.128 1.00 96.31 211 VAL A N 1
ATOM 1679 C CA . VAL A 1 211 ? 8.508 -8.526 -0.499 1.00 96.31 211 VAL A CA 1
ATOM 1680 C C . VAL A 1 211 ? 9.718 -9.418 -0.225 1.00 96.31 211 VAL A C 1
ATOM 1682 O O . VAL A 1 211 ? 10.816 -9.112 -0.683 1.00 96.31 211 VAL A O 1
ATOM 1685 N N . GLU A 1 212 ? 9.528 -10.560 0.439 1.00 94.44 212 GLU A N 1
ATOM 1686 C CA . GLU A 1 212 ? 10.621 -11.499 0.721 1.00 94.44 212 GLU A CA 1
ATOM 1687 C C . GLU A 1 212 ? 11.228 -12.096 -0.559 1.00 94.44 212 GLU A C 1
ATOM 1689 O O . GLU A 1 212 ? 12.449 -12.246 -0.667 1.00 94.44 212 GLU A O 1
ATOM 1694 N N . CYS A 1 213 ? 10.406 -12.369 -1.578 1.00 92.50 213 CYS A N 1
ATOM 1695 C CA . CYS A 1 213 ? 10.884 -12.797 -2.888 1.00 92.50 213 CYS A CA 1
ATOM 1696 C C . CYS A 1 213 ? 11.776 -11.726 -3.534 1.00 92.50 213 CYS A C 1
ATOM 1698 O O . CYS A 1 213 ? 12.856 -12.052 -4.028 1.00 92.50 213 CYS A O 1
ATOM 1700 N N . VAL A 1 214 ? 11.381 -10.450 -3.502 1.00 95.94 214 VAL A N 1
ATOM 1701 C CA . VAL A 1 214 ? 12.206 -9.353 -4.027 1.00 95.94 214 VAL A CA 1
ATOM 1702 C C . VAL A 1 214 ? 13.507 -9.239 -3.234 1.00 95.94 214 VAL A C 1
ATOM 1704 O O . VAL A 1 214 ? 14.574 -9.272 -3.844 1.00 95.94 214 VAL A O 1
ATOM 1707 N N . LYS A 1 215 ? 13.461 -9.229 -1.896 1.00 95.38 215 LYS A N 1
ATOM 1708 C CA . LYS A 1 215 ? 14.664 -9.165 -1.044 1.00 95.38 215 LYS A CA 1
ATOM 1709 C C . LYS A 1 215 ? 15.659 -10.293 -1.295 1.00 95.38 215 LYS A C 1
ATOM 1711 O O . LYS A 1 215 ? 16.860 -10.092 -1.140 1.00 95.38 215 LYS A O 1
ATOM 1716 N N . ARG A 1 216 ? 15.172 -11.484 -1.651 1.00 91.50 216 ARG A N 1
ATOM 1717 C CA . ARG A 1 216 ? 16.012 -12.648 -1.961 1.00 91.50 216 ARG A CA 1
ATOM 1718 C C . ARG A 1 216 ? 16.826 -12.462 -3.241 1.00 91.50 216 ARG A C 1
ATOM 1720 O O . ARG A 1 216 ? 17.918 -13.019 -3.346 1.00 91.50 216 ARG A O 1
ATOM 1727 N N . PHE A 1 217 ? 16.279 -11.752 -4.226 1.00 90.81 217 PHE A N 1
ATOM 1728 C CA . PHE A 1 217 ? 16.921 -11.563 -5.529 1.00 90.81 217 PHE A CA 1
ATOM 1729 C C . PHE A 1 217 ? 17.576 -10.191 -5.703 1.00 90.81 217 PHE A C 1
ATOM 1731 O O . PHE A 1 217 ? 18.461 -10.070 -6.549 1.00 90.81 217 PHE A O 1
ATOM 1738 N N . GLU A 1 218 ? 17.158 -9.184 -4.939 1.00 89.31 218 GLU A N 1
ATOM 1739 C CA . GLU A 1 218 ? 17.762 -7.854 -4.929 1.00 89.31 218 GLU A CA 1
ATOM 1740 C C . GLU A 1 218 ? 18.848 -7.748 -3.854 1.00 89.31 218 GLU A C 1
ATOM 1742 O O . GLU A 1 218 ? 18.697 -8.213 -2.723 1.00 89.31 218 GLU A O 1
ATOM 1747 N N . GLY A 1 219 ? 19.959 -7.104 -4.205 1.00 86.75 219 GLY A N 1
ATOM 1748 C CA . GLY A 1 219 ? 21.029 -6.805 -3.257 1.00 86.75 219 GLY A CA 1
ATOM 1749 C C . GLY A 1 219 ? 20.640 -5.691 -2.283 1.00 86.75 219 GLY A C 1
ATOM 1750 O O . GLY A 1 219 ? 19.847 -4.808 -2.606 1.00 86.75 219 GLY A O 1
ATOM 1751 N N . TRP A 1 220 ? 21.235 -5.710 -1.090 1.00 93.25 220 TRP A N 1
ATOM 1752 C CA . TRP A 1 220 ? 21.120 -4.603 -0.142 1.00 93.25 220 TRP A CA 1
ATOM 1753 C C . TRP A 1 220 ? 22.034 -3.436 -0.524 1.00 93.25 220 TRP A C 1
ATOM 1755 O O . TRP A 1 220 ? 23.235 -3.621 -0.714 1.00 93.25 220 TRP A O 1
ATOM 1765 N N . HIS A 1 221 ? 21.477 -2.231 -0.521 1.00 91.12 221 HIS A N 1
ATOM 1766 C CA . HIS A 1 221 ? 22.156 -0.981 -0.814 1.00 91.12 221 HIS A CA 1
ATOM 1767 C C . HIS A 1 221 ? 22.154 -0.085 0.437 1.00 91.12 221 HIS A C 1
ATOM 1769 O O . HIS A 1 221 ? 21.210 0.656 0.684 1.00 91.12 221 HIS A O 1
ATOM 1775 N N . GLY A 1 222 ? 23.202 -0.166 1.260 1.00 88.75 222 GLY A N 1
ATOM 1776 C CA . GLY A 1 222 ? 23.351 0.673 2.466 1.00 88.75 222 GLY A CA 1
ATOM 1777 C C . GLY A 1 222 ? 24.762 1.231 2.657 1.00 88.75 222 GLY A C 1
ATOM 1778 O O . GLY A 1 222 ? 25.183 1.505 3.774 1.00 88.75 222 GLY A O 1
ATOM 1779 N N . GLU A 1 223 ? 25.529 1.332 1.572 1.00 88.31 223 GLU A N 1
ATOM 1780 C CA . GLU A 1 223 ? 26.898 1.850 1.585 1.00 88.31 223 GLU A CA 1
ATOM 1781 C C . GLU A 1 223 ? 26.994 3.037 0.628 1.00 88.31 223 GLU A C 1
ATOM 1783 O O . GLU A 1 223 ? 26.269 3.104 -0.363 1.00 88.31 223 GLU A O 1
ATOM 1788 N N . LYS A 1 224 ? 27.942 3.952 0.863 1.00 89.12 224 LYS A N 1
ATOM 1789 C CA . LYS A 1 224 ? 28.120 5.159 0.032 1.00 89.12 224 LYS A CA 1
ATOM 1790 C C . LYS A 1 224 ? 28.328 4.844 -1.455 1.00 89.12 224 LYS A C 1
ATOM 1792 O O . LYS A 1 224 ? 27.827 5.570 -2.304 1.00 89.12 224 LYS A O 1
ATOM 1797 N N . LYS A 1 225 ? 29.018 3.741 -1.772 1.00 91.69 225 LYS A N 1
ATOM 1798 C CA . LYS A 1 225 ? 29.277 3.288 -3.153 1.00 91.69 225 LYS A CA 1
ATOM 1799 C C . LYS A 1 225 ? 28.009 2.910 -3.928 1.00 91.69 225 LYS A C 1
ATOM 1801 O O . LYS A 1 225 ? 28.050 2.836 -5.149 1.00 91.69 225 LYS A O 1
ATOM 1806 N N . HIS A 1 226 ? 26.913 2.630 -3.222 1.00 89.88 226 HIS A N 1
ATOM 1807 C CA . HIS A 1 226 ? 25.637 2.256 -3.822 1.00 89.88 226 HIS A CA 1
ATOM 1808 C C . HIS A 1 226 ? 24.797 3.468 -4.230 1.00 89.88 226 HIS A C 1
ATOM 1810 O O . HIS A 1 226 ? 23.866 3.307 -5.016 1.00 89.88 226 HIS A O 1
ATOM 1816 N N . TRP A 1 227 ? 25.129 4.667 -3.739 1.00 87.88 227 TRP A N 1
ATOM 1817 C CA . TRP A 1 227 ? 24.416 5.895 -4.077 1.00 87.88 227 TRP A CA 1
ATOM 1818 C C . TRP A 1 227 ? 24.337 6.083 -5.605 1.00 87.88 227 TRP A C 1
ATOM 1820 O O . TRP A 1 227 ? 25.359 5.937 -6.281 1.00 87.88 227 TRP A O 1
ATOM 1830 N N . PRO A 1 228 ? 23.160 6.398 -6.182 1.00 93.50 228 PRO A N 1
ATOM 1831 C CA . PRO A 1 228 ? 21.924 6.860 -5.539 1.00 93.50 228 PRO A CA 1
ATOM 1832 C C . PRO A 1 228 ? 20.908 5.758 -5.190 1.00 93.50 228 PRO A C 1
ATOM 1834 O O . PRO A 1 228 ? 19.723 6.044 -5.076 1.00 93.50 228 PRO A O 1
ATOM 1837 N N . TYR A 1 229 ? 21.322 4.498 -5.056 1.00 93.25 229 TYR A N 1
ATOM 1838 C CA . TYR A 1 229 ? 20.429 3.406 -4.664 1.00 93.25 229 TYR A CA 1
ATOM 1839 C C . TYR A 1 229 ? 20.529 3.108 -3.170 1.00 93.25 229 TYR A C 1
ATOM 1841 O O . TYR A 1 229 ? 21.626 3.059 -2.607 1.00 93.25 229 TYR A O 1
ATOM 1849 N N . VAL A 1 230 ? 19.374 2.869 -2.548 1.00 94.62 230 VAL A N 1
ATOM 1850 C CA . VAL A 1 230 ? 19.235 2.493 -1.139 1.00 94.62 230 VAL A CA 1
ATOM 1851 C C . VAL A 1 230 ? 18.300 1.290 -0.981 1.00 94.62 230 VAL A C 1
ATOM 1853 O O . VAL A 1 230 ? 17.505 0.958 -1.864 1.00 94.62 230 VAL A O 1
ATOM 1856 N N . GLY A 1 231 ? 18.415 0.585 0.141 1.00 95.44 231 GLY A N 1
ATOM 1857 C CA . GLY A 1 231 ? 17.537 -0.535 0.469 1.00 95.44 231 GLY A CA 1
ATOM 1858 C C . GLY A 1 231 ? 17.662 -1.688 -0.524 1.00 95.44 231 GLY A C 1
ATOM 1859 O O . GLY A 1 231 ? 18.764 -2.112 -0.865 1.00 95.44 231 GLY A O 1
ATOM 1860 N N . TRP A 1 232 ? 16.535 -2.205 -1.003 1.00 96.12 232 TRP A N 1
ATOM 1861 C CA . TRP A 1 232 ? 16.492 -3.307 -1.973 1.00 96.12 232 TRP A CA 1
ATOM 1862 C C . TRP A 1 232 ? 16.334 -2.841 -3.426 1.00 96.12 232 TRP A C 1
ATOM 1864 O O . TRP A 1 232 ? 15.675 -3.501 -4.220 1.00 96.12 232 TRP A O 1
ATOM 1874 N N . GLY A 1 233 ? 16.981 -1.726 -3.784 1.00 91.25 233 GLY A N 1
ATOM 1875 C CA . GLY A 1 233 ? 17.040 -1.242 -5.169 1.00 91.25 233 GLY A CA 1
ATOM 1876 C C . GLY A 1 233 ? 16.225 0.022 -5.442 1.00 91.25 233 GLY A C 1
ATOM 1877 O O . GLY A 1 233 ? 16.044 0.385 -6.603 1.00 91.25 233 GLY A O 1
ATOM 1878 N N . HIS A 1 234 ? 15.777 0.718 -4.396 1.00 93.38 234 HIS A N 1
ATOM 1879 C CA . HIS A 1 234 ? 15.121 2.011 -4.535 1.00 93.38 234 HIS A CA 1
ATOM 1880 C C . HIS A 1 234 ? 16.133 3.067 -4.982 1.00 93.38 234 HIS A C 1
ATOM 1882 O O . HIS A 1 234 ? 17.182 3.233 -4.356 1.00 93.38 234 HIS A O 1
ATOM 1888 N N . LYS A 1 235 ? 15.836 3.771 -6.076 1.00 91.69 235 LYS A N 1
ATOM 1889 C CA . LYS A 1 235 ? 16.668 4.868 -6.573 1.00 91.69 235 LYS A CA 1
ATOM 1890 C C . LYS A 1 235 ? 16.173 6.173 -5.971 1.00 91.69 235 LYS A C 1
ATOM 1892 O O . LYS A 1 235 ? 15.101 6.625 -6.356 1.00 91.69 235 LYS A O 1
ATOM 1897 N N . VAL A 1 236 ? 17.001 6.790 -5.138 1.00 89.69 236 VAL A N 1
ATOM 1898 C CA . VAL A 1 236 ? 16.685 8.070 -4.512 1.00 89.69 236 VAL A CA 1
ATOM 1899 C C . VAL A 1 236 ? 16.518 9.142 -5.590 1.00 89.69 236 VAL A C 1
ATOM 1901 O O . VAL A 1 236 ? 17.409 9.356 -6.425 1.00 89.69 236 VAL A O 1
ATOM 1904 N N . LEU A 1 237 ? 15.348 9.772 -5.606 1.00 88.06 237 LEU A N 1
ATOM 1905 C CA . LEU A 1 237 ? 14.982 10.849 -6.516 1.00 88.06 237 LEU A CA 1
ATOM 1906 C C . LEU A 1 237 ? 15.372 12.218 -5.933 1.00 88.06 237 LEU A C 1
ATOM 1908 O O . LEU A 1 237 ? 15.479 12.369 -4.714 1.00 88.06 237 LEU A O 1
ATOM 1912 N N . PRO A 1 238 ? 15.583 13.244 -6.781 1.00 82.44 238 PRO A N 1
ATOM 1913 C CA . PRO A 1 238 ? 15.758 14.613 -6.302 1.00 82.44 238 PRO A CA 1
ATOM 1914 C C . PRO A 1 238 ? 14.588 15.025 -5.392 1.00 82.44 238 PRO A C 1
ATOM 1916 O O . PRO A 1 238 ? 13.435 14.910 -5.798 1.00 82.44 238 PRO A O 1
ATOM 1919 N N . GLY A 1 239 ? 14.891 15.473 -4.170 1.00 82.75 239 GLY A N 1
ATOM 1920 C CA . GLY A 1 239 ? 13.903 15.869 -3.155 1.00 82.75 239 GLY A CA 1
ATOM 1921 C C . GLY A 1 239 ? 13.659 14.836 -2.047 1.00 82.75 239 GLY A C 1
ATOM 1922 O O . GLY A 1 239 ? 13.187 15.195 -0.970 1.00 82.75 239 GLY A O 1
ATOM 1923 N N . GLU A 1 240 ? 14.034 13.570 -2.243 1.00 85.38 240 GLU A N 1
ATOM 1924 C CA . GLU A 1 240 ? 13.929 12.554 -1.191 1.00 85.38 240 GLU A CA 1
ATOM 1925 C C . GLU A 1 240 ? 15.073 12.688 -0.171 1.00 85.38 240 GLU A C 1
ATOM 1927 O O . GLU A 1 240 ? 16.246 12.796 -0.527 1.00 85.38 240 GLU A O 1
ATOM 1932 N N . ARG A 1 241 ? 14.741 12.650 1.127 1.00 86.88 241 ARG A N 1
ATOM 1933 C CA . ARG A 1 241 ? 15.698 12.855 2.236 1.00 86.88 241 ARG A CA 1
ATOM 1934 C C . ARG A 1 241 ? 16.433 11.576 2.667 1.00 86.88 241 ARG A C 1
ATOM 1936 O O . ARG A 1 241 ? 16.979 11.514 3.768 1.00 86.88 241 ARG A O 1
ATOM 1943 N N . PHE A 1 242 ? 16.440 10.539 1.829 1.00 85.44 242 PHE A N 1
ATOM 1944 C CA . PHE A 1 242 ? 17.127 9.291 2.148 1.00 85.44 242 PHE A CA 1
ATOM 1945 C C . PHE A 1 242 ? 18.643 9.467 2.097 1.00 85.44 242 PHE A C 1
ATOM 1947 O O . PHE A 1 242 ? 19.195 10.079 1.184 1.00 85.44 242 PHE A O 1
ATOM 1954 N N . THR A 1 243 ? 19.330 8.874 3.068 1.00 84.75 243 THR A N 1
ATOM 1955 C CA . THR A 1 243 ? 20.791 8.804 3.088 1.00 84.75 243 THR A CA 1
ATOM 1956 C C . THR A 1 243 ? 21.254 7.416 2.661 1.00 84.75 243 THR A C 1
ATOM 1958 O O . THR A 1 243 ? 20.487 6.459 2.607 1.00 84.75 243 THR A O 1
ATOM 1961 N N . ASN A 1 244 ? 22.5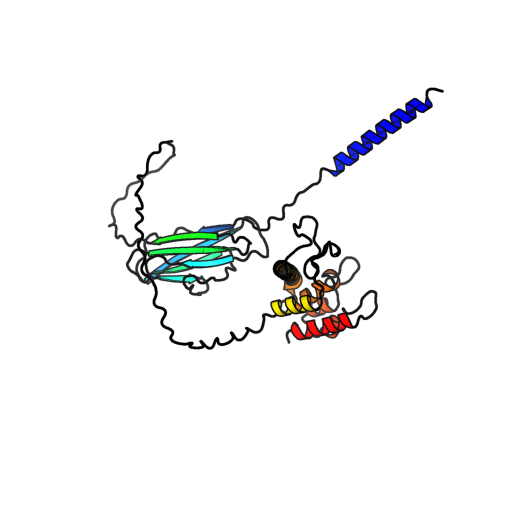43 7.260 2.382 1.00 82.69 244 ASN A N 1
ATOM 1962 C CA . ASN A 1 244 ? 23.124 5.953 2.088 1.00 82.69 244 ASN A CA 1
ATOM 1963 C C . ASN A 1 244 ? 23.184 5.017 3.313 1.00 82.69 244 ASN A C 1
ATOM 1965 O O . ASN A 1 244 ? 23.548 3.860 3.144 1.00 82.69 244 ASN A O 1
ATOM 1969 N N . SER A 1 245 ? 22.865 5.492 4.521 1.00 86.44 245 SER A N 1
ATOM 1970 C CA . SER A 1 245 ? 22.988 4.758 5.787 1.00 86.44 245 SER A CA 1
ATOM 1971 C C . SER A 1 245 ? 21.627 4.413 6.405 1.00 86.44 245 SER A C 1
ATOM 1973 O O . SER A 1 245 ? 21.427 4.601 7.605 1.00 86.44 245 SER A O 1
ATOM 1975 N N . ILE A 1 246 ? 20.673 3.945 5.595 1.00 89.56 246 ILE A N 1
ATOM 1976 C CA . ILE A 1 246 ? 19.358 3.523 6.098 1.00 89.56 246 ILE A CA 1
ATOM 1977 C C . ILE A 1 246 ? 19.424 2.192 6.859 1.00 89.56 246 ILE A C 1
ATOM 1979 O O . ILE A 1 246 ? 20.255 1.324 6.577 1.00 89.56 246 ILE A O 1
ATOM 1983 N N . SER A 1 247 ? 18.498 1.997 7.795 1.00 93.00 247 SER A N 1
ATOM 1984 C CA . SER A 1 247 ? 18.312 0.724 8.492 1.00 93.00 247 SER A CA 1
ATOM 1985 C C . SER A 1 247 ? 17.604 -0.309 7.607 1.00 93.00 247 SER A C 1
ATOM 1987 O O . SER A 1 247 ? 16.874 0.029 6.674 1.00 93.00 247 SER A O 1
ATOM 1989 N N . LYS A 1 248 ? 17.762 -1.602 7.923 1.00 91.62 248 LYS A N 1
ATOM 1990 C CA . LYS A 1 248 ? 17.037 -2.692 7.241 1.00 91.62 248 LYS A CA 1
ATOM 1991 C C . LYS A 1 248 ? 15.516 -2.539 7.325 1.00 91.62 248 LYS A C 1
ATOM 1993 O O . LYS A 1 248 ? 14.838 -2.886 6.365 1.00 91.62 248 LYS A O 1
ATOM 1998 N N . ALA A 1 249 ? 15.006 -2.007 8.436 1.00 92.12 249 ALA A N 1
ATOM 1999 C CA . ALA A 1 249 ? 13.584 -1.725 8.617 1.00 92.12 249 ALA A CA 1
ATOM 2000 C C . ALA A 1 249 ? 13.116 -0.578 7.706 1.00 92.12 249 ALA A C 1
ATOM 2002 O O . ALA A 1 249 ? 12.114 -0.721 7.014 1.00 92.12 249 ALA A O 1
ATOM 2003 N N . GLN A 1 250 ? 13.894 0.506 7.608 1.00 92.12 250 GLN A N 1
ATOM 2004 C CA . GLN A 1 250 ? 13.614 1.592 6.661 1.00 92.12 250 GLN A CA 1
ATOM 2005 C C . GLN A 1 250 ? 13.627 1.084 5.218 1.00 92.12 250 GLN A C 1
ATOM 2007 O O . GLN A 1 250 ? 12.710 1.364 4.455 1.00 92.12 250 GLN A O 1
ATOM 2012 N N . GLY A 1 251 ? 14.620 0.268 4.851 1.00 93.50 251 GLY A N 1
ATOM 2013 C CA . GLY A 1 251 ? 14.666 -0.353 3.529 1.00 93.50 251 GLY A CA 1
ATOM 2014 C C . GLY A 1 251 ? 13.471 -1.269 3.244 1.00 93.50 251 GLY A C 1
ATOM 2015 O O . GLY A 1 251 ? 13.067 -1.382 2.089 1.00 93.50 251 GLY A O 1
ATOM 2016 N N . ASP A 1 252 ? 12.902 -1.914 4.268 1.00 93.44 252 ASP A N 1
ATOM 2017 C CA . ASP A 1 252 ? 11.733 -2.790 4.116 1.00 93.44 252 ASP A CA 1
ATOM 2018 C C . ASP A 1 252 ? 10.492 -1.948 3.859 1.00 93.44 252 ASP A C 1
ATOM 2020 O O . ASP A 1 252 ? 9.742 -2.232 2.928 1.00 93.44 252 ASP A O 1
ATOM 2024 N N . SER A 1 253 ? 10.337 -0.867 4.627 1.00 94.38 253 SER A N 1
ATOM 2025 C CA . SER A 1 253 ? 9.277 0.116 4.424 1.00 94.38 253 SER A CA 1
ATOM 2026 C C . SER A 1 253 ? 9.330 0.703 3.009 1.00 94.38 253 SER A C 1
ATOM 2028 O O . SER A 1 253 ? 8.333 0.641 2.293 1.00 94.38 253 SER A O 1
ATOM 2030 N N . ILE A 1 254 ? 10.513 1.126 2.541 1.00 95.56 254 ILE A N 1
ATOM 2031 C CA . ILE A 1 254 ? 10.722 1.641 1.175 1.00 95.56 254 ILE A CA 1
ATOM 2032 C C . ILE A 1 254 ? 10.343 0.597 0.115 1.00 95.56 254 ILE A C 1
ATOM 2034 O O . ILE A 1 254 ? 9.624 0.899 -0.835 1.00 95.56 254 ILE A O 1
ATOM 2038 N N . LEU A 1 255 ? 10.784 -0.655 0.267 1.00 96.56 255 LEU A N 1
ATOM 2039 C CA . LEU A 1 255 ? 10.444 -1.712 -0.689 1.00 96.56 255 LEU A CA 1
ATOM 2040 C C . LEU A 1 255 ? 8.930 -1.976 -0.730 1.00 96.56 255 LEU A C 1
ATOM 2042 O O . LEU A 1 255 ? 8.354 -2.156 -1.806 1.00 96.56 255 LEU A O 1
ATOM 2046 N N . ARG A 1 256 ? 8.273 -2.002 0.434 1.00 97.25 256 ARG A N 1
ATOM 2047 C CA . ARG A 1 256 ? 6.818 -2.167 0.528 1.00 97.25 256 ARG A CA 1
ATOM 2048 C C . ARG A 1 256 ? 6.091 -0.992 -0.125 1.00 97.25 256 ARG A C 1
ATOM 2050 O O . ARG A 1 256 ? 5.146 -1.221 -0.873 1.00 97.25 256 ARG A O 1
ATOM 2057 N N . GLU A 1 257 ? 6.535 0.234 0.117 1.00 92.69 257 GLU A N 1
ATOM 2058 C CA . GLU A 1 257 ? 6.022 1.459 -0.504 1.00 92.69 257 GLU A CA 1
ATOM 2059 C C . GLU A 1 257 ? 6.093 1.382 -2.039 1.00 92.69 257 GLU 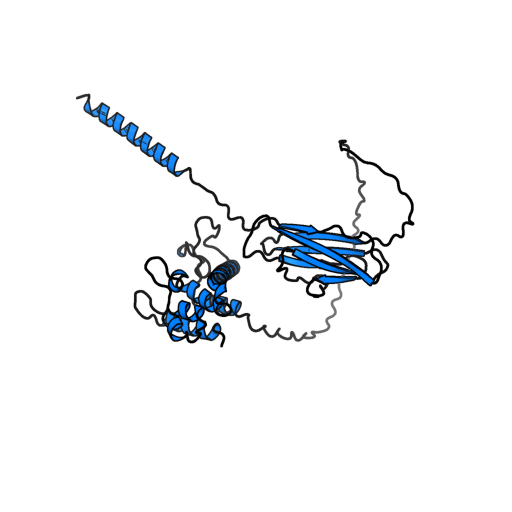A C 1
ATOM 2061 O O . GLU A 1 257 ? 5.080 1.527 -2.731 1.00 92.69 257 GLU A O 1
ATOM 2066 N N . ASP A 1 258 ? 7.272 1.068 -2.581 1.00 95.25 258 ASP A N 1
ATOM 2067 C CA . ASP A 1 258 ? 7.500 0.958 -4.022 1.00 95.25 258 ASP A CA 1
ATOM 2068 C C . ASP A 1 258 ? 6.619 -0.126 -4.659 1.00 95.25 258 ASP A C 1
ATOM 2070 O O . ASP A 1 258 ? 5.999 0.091 -5.707 1.00 95.25 258 ASP A O 1
ATOM 2074 N N . LEU A 1 259 ? 6.515 -1.295 -4.016 1.00 97.06 259 LEU A N 1
ATOM 2075 C CA . LEU A 1 259 ? 5.642 -2.368 -4.489 1.00 97.06 259 LEU A CA 1
ATOM 2076 C C . LEU A 1 259 ? 4.163 -1.969 -4.435 1.00 97.06 259 LEU A C 1
ATOM 2078 O O . LEU A 1 259 ? 3.438 -2.280 -5.377 1.00 97.06 259 LEU A O 1
ATOM 2082 N N . ARG A 1 260 ? 3.699 -1.247 -3.404 1.00 96.12 260 ARG A N 1
ATOM 2083 C CA . ARG A 1 260 ? 2.309 -0.751 -3.338 1.00 96.12 260 ARG A CA 1
ATOM 2084 C C . ARG A 1 260 ? 2.002 0.251 -4.447 1.00 96.12 260 ARG A C 1
ATOM 2086 O O . ARG A 1 260 ? 0.935 0.157 -5.056 1.00 96.12 260 ARG A O 1
ATOM 2093 N N . LYS A 1 261 ? 2.933 1.161 -4.755 1.00 92.25 261 LYS A N 1
ATOM 2094 C CA . LYS A 1 261 ? 2.807 2.106 -5.880 1.00 92.25 261 LYS A CA 1
ATOM 2095 C C . LYS A 1 261 ? 2.677 1.362 -7.210 1.00 92.25 261 LYS A C 1
ATOM 2097 O O . LYS A 1 261 ? 1.820 1.691 -8.031 1.00 92.25 261 LYS A O 1
ATOM 2102 N N . LEU A 1 262 ? 3.470 0.308 -7.404 1.00 94.50 262 LEU A N 1
ATOM 2103 C CA . LEU A 1 262 ? 3.364 -0.554 -8.582 1.00 94.50 262 LEU A CA 1
ATOM 2104 C C . LEU A 1 262 ? 2.048 -1.343 -8.609 1.00 94.50 262 LEU A C 1
ATOM 2106 O O . LEU A 1 262 ? 1.403 -1.379 -9.652 1.00 94.50 262 LEU A O 1
ATOM 2110 N N . CYS A 1 263 ? 1.597 -1.912 -7.487 1.00 96.00 263 CYS A N 1
ATOM 2111 C CA . CYS A 1 263 ? 0.293 -2.578 -7.405 1.00 96.00 263 CYS A CA 1
ATOM 2112 C C . CYS A 1 263 ? -0.845 -1.629 -7.797 1.00 96.00 263 CYS A C 1
ATOM 2114 O O . CYS A 1 263 ? -1.684 -1.999 -8.612 1.00 96.00 263 CYS A O 1
ATOM 2116 N N . ARG A 1 264 ? -0.837 -0.382 -7.303 1.00 94.88 264 ARG A N 1
ATOM 2117 C CA . ARG A 1 264 ? -1.798 0.658 -7.711 1.00 94.88 264 ARG A CA 1
ATOM 2118 C C . ARG A 1 264 ? -1.727 0.962 -9.206 1.00 94.88 264 ARG A C 1
ATOM 2120 O O . ARG A 1 264 ? -2.760 1.077 -9.853 1.00 94.88 264 ARG A O 1
ATOM 2127 N N . MET A 1 265 ? -0.529 1.018 -9.787 1.00 92.44 265 MET A N 1
ATOM 2128 C CA . MET A 1 265 ? -0.350 1.233 -11.229 1.00 92.44 265 MET A CA 1
ATOM 2129 C C . MET A 1 265 ? -0.964 0.122 -12.099 1.00 92.44 265 MET A C 1
ATOM 2131 O O . MET A 1 265 ? -1.282 0.379 -13.268 1.00 92.44 265 MET A O 1
ATOM 2135 N N . PHE A 1 266 ? -1.096 -1.091 -11.558 1.00 96.12 266 PHE A N 1
ATOM 2136 C CA . PHE A 1 266 ? -1.650 -2.270 -12.226 1.00 96.12 266 PHE A CA 1
ATOM 2137 C C . PHE A 1 266 ? -3.000 -2.721 -11.655 1.00 96.12 266 PHE A C 1
ATOM 2139 O O . PHE A 1 266 ? -3.462 -3.788 -12.037 1.00 96.12 266 PHE A O 1
ATOM 2146 N N . SER A 1 267 ? -3.654 -1.915 -10.811 1.00 95.56 267 SER A N 1
ATOM 2147 C CA . SER A 1 267 ? -4.871 -2.299 -10.073 1.00 95.56 267 SER A CA 1
ATOM 2148 C C . SER A 1 267 ? -6.021 -2.780 -10.964 1.00 95.56 267 SER A C 1
ATOM 2150 O O . SER A 1 267 ? -6.790 -3.652 -10.569 1.00 95.56 267 SER A O 1
ATOM 2152 N N . TYR A 1 268 ? -6.104 -2.271 -12.197 1.00 94.19 268 TYR A N 1
ATOM 2153 C CA . TYR A 1 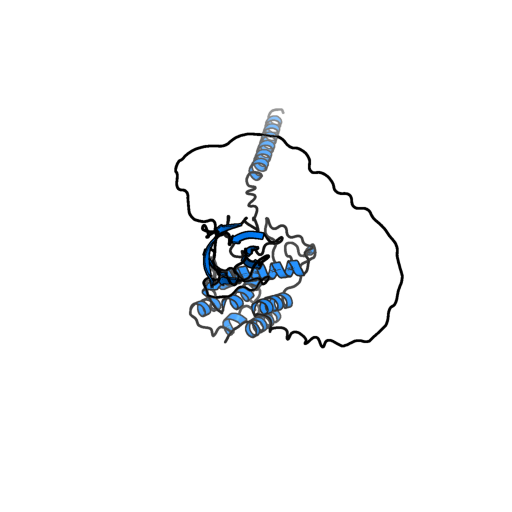268 ? -7.079 -2.685 -13.213 1.00 94.19 268 TYR A CA 1
ATOM 2154 C C . TYR A 1 268 ? -6.942 -4.154 -13.655 1.00 94.19 268 TYR A C 1
ATOM 2156 O O . TYR A 1 268 ? -7.823 -4.663 -14.338 1.00 94.19 268 TYR A O 1
ATOM 2164 N N . LEU A 1 269 ? -5.858 -4.843 -13.280 1.00 94.50 269 LEU A N 1
ATOM 2165 C CA . LEU A 1 269 ? -5.672 -6.280 -13.503 1.00 94.50 269 LEU A CA 1
ATOM 2166 C C . LEU A 1 269 ? -6.292 -7.142 -12.388 1.00 94.50 269 LEU A C 1
ATOM 2168 O O . LEU A 1 269 ? -6.205 -8.369 -12.440 1.00 94.50 269 LEU A O 1
ATOM 2172 N N . GLY A 1 270 ? -6.875 -6.531 -11.350 1.00 93.38 270 GLY A N 1
ATOM 2173 C CA . GLY A 1 270 ? -7.482 -7.250 -10.232 1.00 93.38 270 GLY A CA 1
ATOM 2174 C C . GLY A 1 270 ? -6.462 -8.137 -9.515 1.00 93.38 270 GLY A C 1
ATOM 2175 O O . GLY A 1 270 ? -5.416 -7.656 -9.073 1.00 93.38 270 GLY A O 1
ATOM 2176 N N . ARG A 1 271 ? -6.734 -9.444 -9.434 1.00 92.50 271 ARG A N 1
ATOM 2177 C CA . ARG A 1 271 ? -5.867 -10.419 -8.744 1.00 92.50 271 ARG A CA 1
ATOM 2178 C C . ARG A 1 271 ? -4.450 -10.528 -9.314 1.00 92.50 271 ARG A C 1
ATOM 2180 O O . ARG A 1 271 ? -3.516 -10.858 -8.591 1.00 92.50 271 ARG A O 1
ATOM 2187 N N . ASP A 1 272 ? -4.254 -10.181 -10.585 1.00 95.50 272 ASP A N 1
ATOM 2188 C CA . ASP A 1 272 ? -2.945 -10.272 -11.242 1.00 95.50 272 ASP A CA 1
ATOM 2189 C C . ASP A 1 272 ? -2.059 -9.025 -11.020 1.00 95.50 272 ASP A C 1
ATOM 2191 O O . ASP A 1 272 ? -0.900 -8.989 -11.450 1.00 95.50 272 ASP A O 1
ATOM 2195 N N . SER A 1 273 ? -2.567 -8.010 -10.304 1.00 96.31 273 SER A N 1
ATOM 2196 C CA . SER A 1 273 ? -1.860 -6.746 -10.039 1.00 96.31 273 SER A CA 1
ATOM 2197 C C . SER A 1 273 ? -0.521 -6.957 -9.329 1.00 96.31 273 SER A C 1
ATOM 2199 O O . SER A 1 273 ? 0.478 -6.339 -9.699 1.00 96.31 273 SER A O 1
ATOM 2201 N N . LEU A 1 274 ? -0.474 -7.853 -8.335 1.00 96.81 274 LEU A N 1
ATOM 2202 C CA . LEU A 1 274 ? 0.737 -8.119 -7.552 1.00 96.81 274 LEU A CA 1
ATOM 2203 C C . LEU A 1 274 ? 1.838 -8.762 -8.405 1.00 96.81 274 LEU A C 1
ATOM 2205 O O . LEU A 1 274 ? 2.999 -8.358 -8.335 1.00 96.81 274 LEU A O 1
ATOM 2209 N N . LEU A 1 275 ? 1.474 -9.729 -9.250 1.00 97.38 275 LEU A N 1
ATOM 2210 C CA . LEU A 1 275 ? 2.416 -10.402 -10.142 1.00 97.38 275 LEU A CA 1
ATOM 2211 C C . LEU A 1 275 ? 2.999 -9.419 -11.173 1.00 97.38 275 LEU A C 1
ATOM 2213 O O . LEU A 1 275 ? 4.209 -9.404 -11.415 1.00 97.38 275 LEU A O 1
ATOM 2217 N N . ALA A 1 276 ? 2.160 -8.545 -11.739 1.00 97.81 276 ALA A N 1
ATOM 2218 C CA . ALA A 1 276 ? 2.606 -7.486 -12.644 1.00 97.81 276 ALA A CA 1
ATOM 2219 C C . ALA A 1 276 ? 3.501 -6.448 -11.939 1.00 97.81 276 ALA A C 1
ATOM 2221 O O . ALA A 1 276 ? 4.489 -5.986 -12.527 1.00 97.81 276 ALA A O 1
ATOM 2222 N N . ALA A 1 277 ? 3.194 -6.109 -10.684 1.00 97.88 277 ALA A N 1
ATOM 2223 C CA . ALA A 1 277 ? 3.972 -5.184 -9.868 1.00 97.88 277 ALA A CA 1
ATOM 2224 C C . ALA A 1 277 ? 5.376 -5.723 -9.564 1.00 97.88 277 ALA A C 1
ATOM 2226 O O . ALA A 1 277 ? 6.358 -5.032 -9.829 1.00 97.88 277 ALA A O 1
ATOM 2227 N N . VAL A 1 278 ? 5.496 -6.973 -9.104 1.00 98.19 278 VAL A N 1
ATOM 2228 C CA . VAL A 1 278 ? 6.796 -7.604 -8.804 1.00 98.19 278 VAL A CA 1
ATOM 2229 C C . VAL A 1 278 ? 7.679 -7.692 -10.043 1.00 98.19 278 VAL A C 1
ATOM 2231 O O . VAL A 1 278 ? 8.865 -7.351 -9.990 1.00 98.19 278 VAL A O 1
ATOM 2234 N N . LEU A 1 279 ? 7.109 -8.074 -11.189 1.00 98.19 279 LEU A N 1
ATOM 2235 C CA . LEU A 1 279 ? 7.854 -8.066 -12.442 1.00 98.19 279 LEU A CA 1
ATOM 2236 C C . LEU A 1 279 ? 8.330 -6.650 -12.791 1.00 98.19 279 LEU A C 1
ATOM 2238 O O . LEU A 1 279 ? 9.499 -6.453 -13.134 1.00 98.19 279 LEU A O 1
ATOM 2242 N N . SER A 1 280 ? 7.437 -5.664 -12.679 1.00 97.00 280 SER A N 1
ATOM 2243 C CA . SER A 1 280 ? 7.720 -4.260 -12.996 1.00 97.00 280 SER A CA 1
ATOM 2244 C C . SER A 1 280 ? 8.754 -3.627 -12.078 1.00 97.00 280 SER A C 1
ATOM 2246 O O . SER A 1 280 ? 9.511 -2.788 -12.557 1.00 97.00 280 SER A O 1
ATOM 2248 N N . TYR A 1 281 ? 8.843 -4.049 -10.816 1.00 96.94 281 TYR A N 1
ATOM 2249 C CA . TYR A 1 281 ? 9.908 -3.619 -9.909 1.00 96.94 281 TYR A CA 1
ATOM 2250 C C . TYR A 1 281 ? 11.283 -3.958 -10.495 1.00 96.94 281 TYR A C 1
ATOM 2252 O O . TYR A 1 281 ? 12.189 -3.133 -10.515 1.00 96.94 281 TYR A O 1
ATOM 2260 N N . ASN A 1 282 ? 11.418 -5.154 -11.074 1.00 94.50 282 ASN A N 1
ATOM 2261 C CA . ASN A 1 282 ? 12.681 -5.601 -11.645 1.00 94.50 282 ASN A CA 1
ATOM 2262 C C . ASN A 1 282 ? 12.974 -5.040 -13.044 1.00 94.50 282 ASN A C 1
ATOM 2264 O O . ASN A 1 282 ? 14.121 -4.728 -13.359 1.00 94.50 282 ASN A O 1
ATOM 2268 N N . VAL A 1 283 ? 11.971 -4.989 -13.926 1.00 92.62 283 VAL A N 1
ATOM 2269 C CA . VAL A 1 283 ? 12.196 -4.681 -15.353 1.00 92.62 283 VAL A CA 1
ATOM 2270 C C . VAL A 1 283 ? 11.743 -3.280 -15.767 1.00 92.62 283 VAL A C 1
ATOM 2272 O O . VAL A 1 283 ? 11.986 -2.878 -16.909 1.00 92.62 283 VAL A O 1
ATOM 2275 N N . GLY A 1 284 ? 11.109 -2.545 -14.854 1.00 91.25 284 GLY A N 1
ATOM 2276 C CA . GLY A 1 284 ? 10.476 -1.247 -15.066 1.00 91.25 284 GLY A CA 1
ATOM 2277 C C . GLY A 1 284 ? 9.050 -1.362 -15.637 1.00 91.25 284 GLY A C 1
ATOM 2278 O O . GLY A 1 284 ? 8.820 -2.143 -16.567 1.00 91.25 284 GLY A O 1
ATOM 2279 N N . PRO A 1 285 ? 8.086 -0.540 -15.179 1.00 91.50 285 PRO A N 1
ATOM 2280 C CA . PRO A 1 285 ? 6.680 -0.636 -15.596 1.00 91.50 285 PRO A CA 1
ATOM 2281 C C . PRO A 1 285 ? 6.470 -0.374 -17.094 1.00 91.50 285 PRO A C 1
ATOM 2283 O O . PRO A 1 285 ? 5.651 -1.027 -17.744 1.00 91.50 285 PRO A O 1
ATOM 2286 N N . TYR A 1 286 ? 7.265 0.516 -17.695 1.00 91.31 286 TYR A N 1
ATOM 2287 C CA . TYR A 1 286 ? 7.191 0.822 -19.128 1.00 91.31 286 TYR A CA 1
ATOM 2288 C C . TYR A 1 286 ? 7.643 -0.334 -20.027 1.00 91.31 286 TYR A C 1
ATOM 2290 O O . TYR A 1 286 ? 7.303 -0.361 -21.211 1.00 91.31 286 TYR A O 1
ATOM 2298 N N . ARG A 1 287 ? 8.361 -1.337 -19.497 1.00 92.00 287 ARG A N 1
ATOM 2299 C CA . ARG A 1 287 ? 8.605 -2.572 -20.256 1.00 92.00 287 ARG A CA 1
ATOM 2300 C C . ARG A 1 287 ? 7.350 -3.420 -20.416 1.00 92.00 287 ARG A C 1
ATOM 2302 O O . ARG A 1 287 ? 7.285 -4.165 -21.394 1.00 92.00 287 ARG A O 1
ATOM 2309 N N . LEU A 1 288 ? 6.388 -3.304 -19.500 1.00 96.12 288 LEU A N 1
ATOM 2310 C CA . LEU A 1 288 ? 5.097 -3.981 -19.583 1.00 96.12 288 LEU A CA 1
ATOM 2311 C C . LEU A 1 288 ? 4.081 -3.119 -20.335 1.00 96.12 288 LEU A C 1
ATOM 2313 O O . LEU A 1 288 ? 3.514 -3.595 -21.319 1.00 96.12 288 LEU A O 1
ATOM 2317 N N . LYS A 1 289 ? 3.883 -1.865 -19.899 1.00 93.00 289 LYS A N 1
ATOM 2318 C CA . LYS A 1 289 ? 2.870 -0.940 -20.446 1.00 93.00 289 LYS A CA 1
ATOM 2319 C C . LYS A 1 289 ? 3.208 -0.435 -21.852 1.00 93.00 289 LYS A C 1
ATOM 2321 O O . LYS A 1 289 ? 2.300 -0.150 -22.626 1.00 93.00 289 LYS A O 1
ATOM 2326 N N . GLY A 1 290 ? 4.492 -0.412 -22.210 1.00 90.38 290 GLY A N 1
ATOM 2327 C CA . GLY A 1 290 ? 4.978 0.260 -23.414 1.00 90.38 290 GLY A CA 1
ATOM 2328 C C . GLY A 1 290 ? 5.187 1.759 -23.180 1.00 90.38 290 GLY A C 1
ATOM 2329 O O . GLY A 1 290 ? 4.694 2.322 -22.204 1.00 90.38 290 GLY A O 1
ATOM 2330 N N . TYR A 1 291 ? 5.966 2.389 -24.058 1.00 87.25 291 TYR A N 1
ATOM 2331 C CA . TYR A 1 291 ? 6.201 3.837 -24.074 1.00 87.25 291 TYR A CA 1
ATOM 2332 C C . TYR A 1 291 ? 6.783 4.263 -25.429 1.00 87.25 291 TYR A C 1
ATOM 2334 O O . TYR A 1 291 ? 7.684 3.599 -25.958 1.00 87.25 291 TYR A O 1
ATOM 2342 N N . GLY A 1 292 ? 6.291 5.370 -25.991 1.00 91.62 292 GLY A N 1
ATOM 2343 C CA . GLY A 1 292 ? 6.710 5.864 -27.304 1.00 91.62 292 GLY A CA 1
ATOM 2344 C C . GLY A 1 292 ? 6.537 4.803 -28.397 1.00 91.62 292 GLY A C 1
ATOM 2345 O O . GLY A 1 292 ? 5.451 4.271 -28.594 1.00 91.62 292 GLY A O 1
ATOM 2346 N N . LYS A 1 293 ? 7.630 4.447 -29.086 1.00 92.56 293 LYS A N 1
ATOM 2347 C CA . LYS A 1 293 ? 7.633 3.412 -30.141 1.00 92.56 293 LYS A CA 1
ATOM 2348 C C . LYS A 1 293 ? 7.591 1.972 -29.607 1.00 92.56 293 LYS A C 1
ATOM 2350 O O . LYS A 1 293 ? 7.486 1.035 -30.394 1.00 92.56 293 LYS A O 1
ATOM 2355 N N . ARG A 1 294 ? 7.724 1.762 -28.291 1.00 88.25 294 ARG A N 1
ATOM 2356 C CA . ARG A 1 294 ? 7.714 0.422 -27.693 1.00 88.25 294 ARG A CA 1
ATOM 2357 C C . ARG A 1 294 ? 6.271 -0.012 -27.418 1.00 88.25 294 ARG A C 1
ATOM 2359 O O . ARG A 1 294 ? 5.626 0.610 -26.572 1.00 88.25 294 ARG A O 1
ATOM 2366 N N . PRO A 1 295 ? 5.783 -1.097 -28.042 1.00 94.44 295 PRO A N 1
ATOM 2367 C CA . PRO A 1 295 ? 4.426 -1.563 -27.807 1.00 94.44 295 PRO A CA 1
ATOM 2368 C C . PRO A 1 295 ? 4.269 -2.162 -26.406 1.00 94.44 295 PRO A C 1
ATOM 2370 O O . PRO A 1 295 ? 5.230 -2.648 -25.799 1.00 94.44 295 PRO A O 1
ATOM 2373 N N . LYS A 1 296 ? 3.019 -2.187 -25.934 1.00 96.12 296 LYS A N 1
ATOM 2374 C CA . LYS A 1 296 ? 2.601 -2.940 -24.748 1.00 96.12 296 LYS A CA 1
ATOM 2375 C C . LYS A 1 296 ? 3.005 -4.413 -24.875 1.00 96.12 296 LYS A C 1
ATOM 2377 O O . LYS A 1 296 ? 2.840 -5.019 -25.938 1.00 96.12 296 LYS A O 1
ATOM 2382 N N . SER A 1 297 ? 3.525 -4.986 -23.793 1.00 97.62 297 SER A N 1
ATOM 2383 C CA . SER A 1 297 ? 3.976 -6.379 -23.750 1.00 97.62 297 SER A CA 1
ATOM 2384 C C . SER A 1 297 ? 2.834 -7.366 -24.006 1.00 97.62 297 SER A C 1
ATOM 2386 O O . SER A 1 297 ? 1.686 -7.120 -23.638 1.00 97.62 297 SER A O 1
ATOM 2388 N N . ARG A 1 298 ? 3.157 -8.520 -24.605 1.00 97.94 298 ARG A N 1
ATOM 2389 C CA . ARG A 1 298 ? 2.186 -9.608 -24.809 1.00 97.94 298 ARG A CA 1
ATOM 2390 C C . ARG A 1 298 ? 1.615 -10.123 -23.484 1.00 97.94 298 ARG A C 1
ATOM 2392 O O . ARG A 1 298 ? 0.428 -10.407 -23.431 1.00 97.94 298 ARG A O 1
ATOM 2399 N N . LEU A 1 299 ? 2.446 -10.181 -22.437 1.00 98.19 299 LEU A N 1
ATOM 2400 C CA . LEU A 1 299 ? 2.031 -10.515 -21.072 1.00 98.19 299 LEU A CA 1
ATOM 2401 C C . LEU A 1 299 ? 0.876 -9.621 -20.614 1.00 98.19 299 LEU A C 1
ATOM 2403 O O . LEU A 1 299 ? -0.174 -10.120 -20.235 1.00 98.19 299 LEU A O 1
ATOM 2407 N N . LEU A 1 300 ? 1.070 -8.302 -20.685 1.00 97.88 300 LEU A N 1
ATOM 2408 C CA . LEU A 1 300 ? 0.077 -7.361 -20.185 1.00 97.88 300 LEU A CA 1
ATOM 2409 C C . LEU A 1 300 ? -1.206 -7.386 -21.025 1.00 97.88 300 LEU A C 1
ATOM 2411 O O . LEU A 1 300 ? -2.286 -7.363 -20.457 1.00 97.88 300 LEU A O 1
ATOM 2415 N N . LYS A 1 301 ? -1.096 -7.516 -22.355 1.00 98.25 301 LYS A N 1
ATOM 2416 C CA . LYS A 1 301 ? -2.269 -7.667 -23.236 1.00 98.25 301 LYS A CA 1
ATOM 2417 C C . LYS A 1 301 ? -3.122 -8.890 -22.878 1.00 98.25 301 LYS A C 1
ATOM 2419 O O . LYS A 1 301 ? -4.339 -8.795 -22.921 1.00 98.25 301 LYS A O 1
ATOM 2424 N N . LYS A 1 302 ? -2.483 -10.017 -22.543 1.00 98.25 302 LYS A N 1
ATOM 2425 C CA . LYS A 1 302 ? -3.173 -11.241 -22.111 1.00 98.25 302 LYS A CA 1
ATOM 2426 C C . LYS A 1 302 ? -3.889 -11.049 -20.777 1.00 98.25 302 LYS A C 1
ATOM 2428 O O . LYS A 1 302 ? -5.072 -11.348 -20.678 1.00 98.25 302 LYS A O 1
ATOM 2433 N N . LEU A 1 303 ? -3.192 -10.487 -19.789 1.00 97.00 303 LEU A N 1
ATOM 2434 C CA . LEU A 1 303 ? -3.784 -10.185 -18.484 1.00 97.00 303 LEU A CA 1
ATOM 2435 C C . LEU A 1 303 ? -4.993 -9.244 -18.614 1.00 97.00 303 LEU A C 1
ATOM 2437 O O . LEU A 1 303 ? -6.037 -9.508 -18.033 1.00 97.00 303 LEU A O 1
ATOM 2441 N N . GLU A 1 304 ? -4.887 -8.197 -19.436 1.00 96.19 304 GLU A N 1
ATOM 2442 C CA . GLU A 1 304 ? -5.985 -7.258 -19.714 1.00 96.19 304 GLU A CA 1
ATOM 2443 C C . GLU A 1 304 ? -7.192 -7.910 -20.404 1.00 96.19 304 GLU A C 1
ATOM 2445 O O . GLU A 1 304 ? -8.319 -7.478 -20.185 1.00 96.19 304 GLU A O 1
ATOM 2450 N N . SER A 1 305 ? -6.980 -8.944 -21.225 1.00 96.88 305 SER A N 1
ATOM 2451 C CA . SER A 1 305 ? -8.065 -9.698 -21.865 1.00 96.88 305 SER A CA 1
ATOM 2452 C C . SER A 1 305 ? -8.586 -10.860 -21.013 1.00 96.88 305 SER A C 1
ATOM 2454 O O . SER A 1 305 ? -9.393 -11.646 -21.503 1.00 96.88 305 SER A O 1
ATOM 2456 N N . GLY A 1 306 ? -8.087 -11.029 -19.783 1.00 94.50 306 GLY A N 1
ATOM 2457 C CA . GLY A 1 306 ? -8.424 -12.154 -18.908 1.00 94.50 306 GLY A CA 1
ATOM 2458 C C . GLY A 1 306 ? -7.785 -13.494 -19.298 1.00 94.50 306 GLY A C 1
ATOM 2459 O O . GLY A 1 306 ? -8.097 -14.516 -18.689 1.00 94.50 306 GLY A O 1
ATOM 2460 N N . ASP A 1 307 ? -6.873 -13.523 -20.278 1.00 96.06 307 ASP A N 1
ATOM 2461 C CA . ASP A 1 307 ? -6.094 -14.722 -20.603 1.00 96.06 307 ASP A CA 1
ATOM 2462 C C . ASP A 1 307 ? -4.969 -14.883 -19.576 1.00 96.06 307 ASP A C 1
ATOM 2464 O O . ASP A 1 307 ? -3.941 -14.206 -19.627 1.00 96.06 307 ASP A O 1
ATOM 2468 N N . ARG A 1 308 ? -5.161 -15.809 -18.636 1.00 95.06 308 ARG A N 1
ATOM 2469 C CA . ARG A 1 308 ? -4.188 -16.102 -17.575 1.00 95.06 308 ARG A CA 1
ATOM 2470 C C . ARG A 1 308 ? -3.197 -17.209 -17.949 1.00 95.06 308 ARG A C 1
ATOM 2472 O O . ARG A 1 308 ? -2.340 -17.561 -17.142 1.00 95.06 308 ARG A O 1
ATOM 2479 N N . ASN A 1 309 ? -3.211 -17.716 -19.188 1.00 96.44 309 ASN A N 1
ATOM 2480 C CA . ASN A 1 309 ? -2.157 -18.595 -19.703 1.00 96.44 309 ASN A CA 1
ATOM 2481 C C . ASN A 1 309 ? -0.913 -17.770 -20.076 1.00 96.44 309 ASN A C 1
ATOM 2483 O O . ASN A 1 309 ? -0.603 -17.544 -21.250 1.00 96.44 309 ASN A O 1
ATOM 2487 N N . ILE A 1 310 ? -0.216 -17.282 -19.048 1.00 97.50 310 ILE A N 1
ATOM 2488 C CA . ILE A 1 310 ? 0.836 -16.264 -19.166 1.00 97.50 310 ILE A CA 1
ATOM 2489 C C . ILE A 1 310 ? 2.232 -16.740 -18.761 1.00 97.50 310 ILE A C 1
ATOM 2491 O O . ILE A 1 310 ? 3.180 -15.959 -18.836 1.00 97.50 310 ILE A O 1
ATOM 2495 N N . TYR A 1 311 ? 2.407 -18.003 -18.357 1.00 97.06 311 TYR A N 1
ATOM 2496 C CA . TYR A 1 311 ? 3.699 -18.516 -17.876 1.00 97.06 311 TYR A CA 1
ATOM 2497 C C . TYR A 1 311 ? 4.845 -18.266 -18.870 1.00 97.06 311 TYR A C 1
ATOM 2499 O O . TYR A 1 311 ? 5.909 -17.759 -18.505 1.00 97.06 311 TYR A O 1
ATOM 2507 N N . LYS A 1 312 ? 4.614 -18.570 -20.157 1.00 97.12 312 LYS A N 1
ATOM 2508 C CA . LYS A 1 312 ? 5.611 -18.380 -21.223 1.00 97.12 312 LYS A CA 1
ATOM 2509 C C . LYS A 1 312 ? 5.972 -16.904 -21.387 1.00 97.12 312 LYS A C 1
ATOM 2511 O O . LYS A 1 312 ? 7.151 -16.564 -21.485 1.00 97.12 312 LYS A O 1
ATOM 2516 N N . GLU A 1 313 ? 4.973 -16.026 -21.400 1.00 98.00 313 GLU A N 1
ATOM 2517 C CA . GLU A 1 313 ? 5.163 -14.584 -21.505 1.00 98.00 313 GLU A CA 1
ATOM 2518 C C . GLU A 1 313 ? 5.874 -14.008 -20.274 1.00 98.00 313 GLU A C 1
ATOM 2520 O O . GLU A 1 313 ? 6.774 -13.187 -20.437 1.00 98.00 313 GLU A O 1
ATOM 2525 N N . TYR A 1 314 ? 5.545 -14.468 -19.067 1.00 97.69 314 TYR A N 1
ATOM 2526 C CA . TYR A 1 314 ? 6.162 -14.015 -17.820 1.00 97.69 314 TYR A CA 1
ATOM 2527 C C . TYR A 1 314 ? 7.648 -14.400 -17.746 1.00 97.69 314 TYR A C 1
ATOM 2529 O O . TYR A 1 314 ? 8.518 -13.549 -17.543 1.00 97.69 314 TYR A O 1
ATOM 2537 N N . VAL A 1 315 ? 7.979 -15.668 -18.014 1.00 96.12 315 VAL A N 1
ATOM 2538 C CA . VAL A 1 315 ? 9.369 -16.163 -17.997 1.00 96.12 315 VAL A CA 1
ATOM 2539 C C . VAL A 1 315 ? 10.217 -15.566 -19.130 1.00 96.12 315 VAL A C 1
ATOM 2541 O O . VAL A 1 315 ? 11.442 -15.495 -19.013 1.00 96.12 315 VAL A O 1
ATOM 2544 N N . SER A 1 316 ? 9.601 -15.053 -20.202 1.00 95.69 316 SER A N 1
ATOM 2545 C CA . SER A 1 316 ? 10.327 -14.383 -21.292 1.00 95.69 316 SER A CA 1
ATOM 2546 C C . SER A 1 316 ? 11.090 -13.124 -20.845 1.00 95.69 316 SER A C 1
ATOM 2548 O O . SER A 1 316 ? 12.091 -12.755 -21.466 1.00 95.69 316 SER A O 1
ATOM 2550 N N . PHE A 1 317 ? 10.719 -12.519 -19.708 1.00 96.44 317 PHE A N 1
ATOM 2551 C CA . PHE A 1 317 ? 11.431 -11.404 -19.067 1.00 96.44 317 PHE A CA 1
ATOM 2552 C C . PHE A 1 317 ? 12.708 -11.854 -18.325 1.00 96.44 317 PHE A C 1
ATOM 2554 O O . PHE A 1 317 ? 13.000 -11.410 -17.212 1.00 96.44 317 PHE A O 1
ATOM 2561 N N . ARG A 1 318 ? 13.481 -12.735 -18.967 1.00 92.31 318 ARG A N 1
ATOM 2562 C CA . ARG A 1 318 ? 14.769 -13.283 -18.507 1.00 92.31 318 ARG A CA 1
ATOM 2563 C C . ARG A 1 318 ? 15.979 -12.743 -19.268 1.00 92.31 318 ARG A C 1
ATOM 2565 O O . ARG A 1 318 ? 17.108 -13.147 -18.997 1.00 92.31 318 ARG A O 1
ATOM 2572 N N . CYS A 1 319 ? 15.748 -11.879 -20.256 1.00 84.75 319 CYS A N 1
ATOM 2573 C CA . CYS A 1 319 ? 16.791 -11.428 -21.166 1.00 84.75 319 CYS A CA 1
ATOM 2574 C C . CYS A 1 319 ? 17.381 -10.069 -20.768 1.00 84.75 319 CYS A C 1
ATOM 2576 O O . CYS A 1 319 ? 16.656 -9.082 -20.609 1.00 84.75 319 CYS A O 1
ATOM 2578 N N . TYR A 1 320 ? 18.711 -9.995 -20.727 1.00 81.44 320 TYR A N 1
ATOM 2579 C CA . TYR A 1 320 ? 19.475 -8.755 -20.600 1.00 81.44 320 TYR A CA 1
ATOM 2580 C C . TYR A 1 320 ? 20.319 -8.552 -21.861 1.00 81.44 320 TYR A C 1
ATOM 2582 O O . TYR A 1 320 ? 21.002 -9.472 -22.305 1.00 81.44 320 TYR A O 1
ATOM 2590 N N . LYS A 1 321 ? 20.232 -7.365 -22.480 1.00 86.38 321 LYS A N 1
ATOM 2591 C CA . LYS A 1 321 ? 20.892 -7.053 -23.768 1.00 86.38 321 LYS A CA 1
ATOM 2592 C C . LYS A 1 321 ? 20.699 -8.153 -24.836 1.00 86.38 321 LYS A C 1
ATOM 2594 O O . LYS A 1 321 ? 21.628 -8.514 -25.548 1.00 86.38 321 LYS A O 1
ATOM 2599 N N . GLY A 1 322 ? 19.490 -8.719 -24.908 1.00 88.06 322 GLY A N 1
ATOM 2600 C CA . GLY A 1 322 ? 19.115 -9.754 -25.882 1.00 88.06 322 GLY A CA 1
ATOM 2601 C C . GLY A 1 322 ? 19.539 -11.188 -25.537 1.00 88.06 322 GLY A C 1
ATOM 2602 O O . GLY A 1 322 ? 19.116 -12.109 -26.225 1.00 88.06 322 GLY A O 1
ATOM 2603 N N . LYS A 1 323 ? 20.310 -11.409 -24.466 1.00 89.56 323 LYS A N 1
ATOM 2604 C CA . LYS A 1 323 ? 20.765 -12.745 -24.050 1.00 89.56 323 LYS A CA 1
ATOM 2605 C C . LYS A 1 323 ? 19.983 -13.247 -22.844 1.00 89.56 323 LYS A C 1
ATOM 2607 O O . LYS A 1 323 ? 19.688 -12.471 -21.936 1.00 89.56 323 LYS A O 1
ATOM 2612 N N . VAL A 1 324 ? 19.679 -14.543 -22.825 1.00 91.88 324 VAL A N 1
ATOM 2613 C CA . VAL A 1 324 ? 19.040 -15.207 -21.680 1.00 91.88 324 VAL A CA 1
ATOM 2614 C C . VAL A 1 324 ? 19.999 -15.220 -20.491 1.00 91.88 324 VAL A C 1
ATOM 2616 O O . VAL A 1 324 ? 21.150 -15.628 -20.629 1.00 91.88 324 VAL A O 1
ATOM 2619 N N . VAL A 1 325 ? 19.514 -14.796 -19.323 1.00 88.50 325 VAL A N 1
ATOM 2620 C CA . VAL A 1 325 ? 20.271 -14.823 -18.069 1.00 88.50 325 VAL A CA 1
ATOM 2621 C C . VAL A 1 325 ? 19.670 -15.886 -17.136 1.00 88.50 325 VAL A C 1
ATOM 2623 O O . VAL A 1 325 ? 18.545 -15.700 -16.662 1.00 88.50 325 VAL A O 1
ATOM 2626 N N . PRO A 1 326 ? 20.393 -16.982 -16.819 1.00 87.06 326 PRO A N 1
ATOM 2627 C CA . PRO A 1 326 ? 19.853 -18.087 -16.018 1.00 87.06 326 PRO A CA 1
ATOM 2628 C C . PRO A 1 326 ? 19.362 -17.689 -14.621 1.00 87.06 326 PRO A C 1
ATOM 2630 O O . PRO A 1 326 ? 18.370 -18.229 -14.135 1.00 87.06 326 PRO A O 1
ATOM 2633 N N . SER A 1 327 ? 20.028 -16.738 -13.957 1.00 84.19 327 SER A N 1
ATOM 2634 C CA . SER A 1 327 ? 19.596 -16.247 -12.641 1.00 84.19 327 SER A CA 1
ATOM 2635 C C . SER A 1 327 ? 18.267 -15.489 -12.711 1.00 84.19 327 SER A C 1
ATOM 2637 O O . SER A 1 327 ? 17.413 -15.697 -11.851 1.00 84.19 327 SER A O 1
ATOM 2639 N N . ILE A 1 328 ? 18.054 -14.680 -13.755 1.00 90.06 328 ILE A N 1
ATOM 2640 C CA . ILE A 1 328 ? 16.787 -13.969 -13.972 1.00 90.06 328 ILE A CA 1
ATOM 2641 C C . ILE A 1 328 ? 15.683 -14.964 -14.332 1.00 90.06 328 ILE A C 1
ATOM 2643 O O . ILE A 1 328 ? 14.571 -14.849 -13.833 1.00 90.06 328 ILE A O 1
ATOM 2647 N N . GLU A 1 329 ? 15.980 -15.987 -15.136 1.00 89.81 329 GLU A N 1
ATOM 2648 C CA . GLU A 1 329 ? 15.009 -17.050 -15.409 1.00 89.81 329 GLU A CA 1
ATOM 2649 C C . GLU A 1 329 ? 14.559 -17.763 -14.128 1.00 89.81 329 GLU A C 1
ATOM 2651 O O . GLU A 1 329 ? 13.359 -17.934 -13.917 1.00 89.81 329 GLU A O 1
ATOM 2656 N N . ARG A 1 330 ? 15.502 -18.147 -13.254 1.00 88.31 330 ARG A N 1
ATOM 2657 C CA . ARG A 1 330 ? 15.170 -18.744 -11.951 1.00 88.31 330 ARG A CA 1
ATOM 2658 C C . ARG A 1 330 ? 14.286 -17.817 -11.123 1.00 88.31 330 ARG A C 1
ATOM 2660 O O . ARG A 1 330 ? 13.295 -18.279 -10.568 1.00 88.31 330 ARG A O 1
ATOM 2667 N N . ARG A 1 331 ? 14.599 -16.519 -11.096 1.00 94.88 331 ARG A N 1
ATOM 2668 C CA . ARG A 1 331 ? 13.767 -15.506 -10.440 1.00 94.88 331 ARG A CA 1
ATOM 2669 C C . ARG A 1 331 ? 12.343 -15.484 -10.991 1.00 94.88 331 ARG A C 1
ATOM 2671 O O . ARG A 1 331 ? 11.411 -15.599 -10.209 1.00 94.88 331 ARG A O 1
ATOM 2678 N N . ARG A 1 332 ? 12.164 -15.410 -12.316 1.00 97.06 332 ARG A N 1
ATOM 2679 C CA . ARG A 1 332 ? 10.829 -15.405 -12.942 1.00 97.06 332 ARG A CA 1
ATOM 2680 C C . ARG A 1 332 ? 10.019 -16.652 -12.584 1.00 97.06 332 ARG A C 1
ATOM 2682 O O . ARG A 1 332 ? 8.829 -16.540 -12.324 1.00 97.06 332 ARG A O 1
ATOM 2689 N N . LYS A 1 333 ? 10.658 -17.828 -12.551 1.00 91.62 333 LYS A N 1
ATOM 2690 C CA . LYS A 1 333 ? 10.001 -19.085 -12.152 1.00 91.62 333 LYS A CA 1
ATOM 2691 C C . LYS A 1 333 ? 9.544 -19.047 -10.694 1.00 91.62 333 LYS A C 1
ATOM 2693 O O . LYS A 1 333 ? 8.406 -19.405 -10.425 1.00 91.62 333 LYS A O 1
ATOM 2698 N N . VAL A 1 334 ? 10.400 -18.580 -9.781 1.00 91.38 334 VAL A N 1
ATOM 2699 C CA . VAL A 1 334 ? 10.069 -18.458 -8.351 1.00 91.38 334 VAL A CA 1
ATOM 2700 C C . VAL A 1 334 ? 8.952 -17.442 -8.120 1.00 91.38 334 VAL A C 1
ATOM 2702 O O . VAL A 1 334 ? 7.990 -17.761 -7.435 1.00 91.38 334 VAL A O 1
ATOM 2705 N N . GLU A 1 335 ? 9.038 -16.253 -8.722 1.00 95.38 335 GLU A N 1
ATOM 2706 C CA . GLU A 1 335 ? 7.979 -15.238 -8.636 1.00 95.38 335 GLU A CA 1
ATOM 2707 C C . GLU A 1 335 ? 6.636 -15.791 -9.129 1.00 95.38 335 GLU A C 1
ATOM 2709 O O . GLU A 1 335 ? 5.630 -15.644 -8.443 1.00 95.38 335 GLU A O 1
ATOM 2714 N N . PHE A 1 336 ? 6.625 -16.471 -10.282 1.00 95.44 336 PHE A N 1
ATOM 2715 C CA . PHE A 1 336 ? 5.405 -17.057 -10.833 1.00 95.44 336 PHE A CA 1
ATOM 2716 C C . PHE A 1 336 ? 4.827 -18.129 -9.904 1.00 95.44 336 PHE A C 1
ATOM 2718 O O . PHE A 1 336 ? 3.648 -18.078 -9.586 1.00 95.44 336 PHE A O 1
ATOM 2725 N N . MET A 1 337 ? 5.653 -19.063 -9.423 1.00 92.62 337 MET A N 1
ATOM 2726 C CA . MET A 1 337 ? 5.207 -20.131 -8.520 1.00 92.62 337 MET A CA 1
ATOM 2727 C C . MET A 1 337 ? 4.669 -19.611 -7.183 1.00 92.62 337 MET A C 1
ATOM 2729 O O . MET A 1 337 ? 3.786 -20.234 -6.608 1.00 92.62 337 MET A O 1
ATOM 2733 N N . LEU A 1 338 ? 5.221 -18.511 -6.664 1.00 91.69 338 LEU A N 1
ATOM 2734 C CA . LEU A 1 338 ? 4.819 -17.961 -5.368 1.00 91.69 338 LEU A CA 1
ATOM 2735 C C . LEU A 1 338 ? 3.589 -17.055 -5.453 1.00 91.69 338 LEU A C 1
ATOM 2737 O O . LEU A 1 338 ? 2.844 -16.963 -4.481 1.00 91.69 338 LEU A O 1
ATOM 2741 N N . LEU A 1 339 ? 3.421 -16.332 -6.563 1.00 93.50 339 LEU A N 1
ATOM 2742 C CA . LEU A 1 339 ? 2.503 -15.192 -6.625 1.00 93.50 339 LEU A CA 1
ATOM 2743 C C . LEU A 1 339 ? 1.364 -15.363 -7.629 1.00 93.50 339 LEU A C 1
ATOM 2745 O O . LEU A 1 339 ? 0.375 -14.640 -7.523 1.00 93.50 339 LEU A O 1
ATOM 2749 N N . PHE A 1 340 ? 1.475 -16.276 -8.597 1.00 92.44 340 PHE A N 1
ATOM 2750 C CA . PHE A 1 340 ? 0.391 -16.523 -9.542 1.00 92.44 340 PHE A CA 1
ATOM 2751 C C . PHE A 1 340 ? -0.722 -17.336 -8.872 1.00 92.44 340 PHE A C 1
ATOM 2753 O O . PHE A 1 340 ? -0.498 -18.430 -8.363 1.00 92.44 340 PHE A O 1
ATOM 2760 N N . GLU A 1 341 ? -1.927 -16.771 -8.853 1.00 78.44 341 GLU A N 1
ATOM 2761 C CA . GLU A 1 341 ? -3.151 -17.456 -8.418 1.00 78.44 341 GLU A CA 1
ATOM 2762 C C . GLU A 1 341 ? -3.650 -18.380 -9.515 1.00 78.44 341 GLU A C 1
ATOM 2764 O O . GLU A 1 341 ? -3.592 -17.986 -10.673 1.00 78.44 341 GLU A O 1
ATOM 2769 N N . GLU A 1 342 ? -4.167 -19.565 -9.200 1.00 67.94 342 GLU A N 1
ATOM 2770 C CA . GLU A 1 342 ? -4.875 -20.382 -10.199 1.00 67.94 342 GLU A CA 1
ATOM 2771 C C . GLU A 1 342 ? -6.258 -19.798 -10.534 1.00 67.94 342 GLU A C 1
ATOM 2773 O O . GLU A 1 342 ? -6.926 -19.212 -9.650 1.00 67.94 342 GLU A O 1
#

Foldseek 3Di:
DPPVVVVVVVVVVVVVVVVVVVVVVVPPPPPLPQPPPAFDKAKDWDDWDLADAAQDKIKIKIAIGTPDDDPQKWKKKAKAKPDADWWKAWPVGDTHDHPDIDTDPDRIIIMIIHHRDLAKTKMKMWMWIPDVVIDIYIDMRTHHNDPPDDDDDDDDDDDDDDDDDDDDDDDDDDDDDDDDDDDDDDDDDDDDPPPPPPPPPPPDDLLVVLLVLLPVLFDAQQDPVSPPAHQRGDGDDPNDPDDSHDDNVVSSVVSSVQLVVQLVVQCLLPLCSNLLSSLCVPVNNCQQCPDDPGHHFPLNVCSNVVNLPCLVSQLVSQDDPRDGDVSSSVSSVSSCVSRPDD